Protein 8KC8 (pdb70)

Solvent-accessible surface area: 11033 Å² total; per-residue (Å²): 131,159,73,155,148,176,131,54,112,38,72,38,37,92,13,14,94,18,10,11,151,55,43,30,60,17,25,69,8,63,1,85,26,84,68,138,69,1,20,47,31,1,155,8,2,44,127,28,36,6,77,43,2,1,0,45,9,31,132,45,63,73,115,28,3,36,36,1,25,105,8,3,93,146,11,79,3,4,2,18,41,37,86,87,63,102,9,66,80,66,67,6,52,57,10,107,80,11,37,11,47,4,1,0,0,26,1,45,93,51,104,36,0,68,45,2,1,122,76,0,94,91,35,61,7,113,1,10,0,9,5,108,74,32,91,102,136,88,3,36,89,24,0,104,16,0,26,95,29,30,8,44,20,0,4,1,52,3,76,81,71,109,13,6,39,2,0,6,105,13,0,47,128,56,33,16,50,1,15,3,8,18,51,17,89,78,25,88,48,4,18,56,4,18,70,67,11,57,90,36,1,102,132,17,52,26,25,25,94,35,183,57,24,23,25,77,68,5,39,40,0,20,97,130,37,106,120

Nearest PDB structures (foldseek):
  8kc8-assembly1_A  TM=1.004E+00  e=5.117E-43  synthetic construct
  8kdq-assembly1_A  TM=6.742E-01  e=1.026E-07  synthetic construct
  8k7m-assembly1_A  TM=7.089E-01  e=7.947E-06  synthetic construct
  8wx8-assembly2_B  TM=7.499E-01  e=8.846E-05  synthetic construct
  3ez4-assembly1_F  TM=6.117E-01  e=4.634E-05  Burkholderia pseudomallei

Radius of gyration: 17.7 Å; Cα contacts (8 Å, |Δi|>4): 393; chains: 1; bounding box: 51×39×47 Å

Sequence (227 aa):
GVGLHFRGAEPWEEKIRAAAELGVTTVRLDATGPIEETVARIRAAAEAGITNLVLEPGPLALDELKAYRDAAPDTFLTVHIGDNPVLDDATIADIKAAGADAIGIPAKNIDDLIANLEKAKAAGLKVLVGLLPGPKELVEEKVRAAAAAGAAALLLDLSDLEVAKAAIRVADEAGLPVLAGGGFDDVDSFVAAAEEIRALNPRATLLLEARGLATADIVAAMERALE

Foldseek 3Di:
DDDDDDDDFDQVLLLLLLLLVLPAQEDEDECADDLVSVLVSLLSNLVSHRAEYEYEYADADLVSLLSSCVSHVRHQYEYEHHDDLDDDLVVLVSNVVSPHQAYEHEPPDLVSVLVVLCSNVVVVHAYEYEYDEDDLVRLLVSLVSCLVSHHQAYEYQYQPLVSVLSSLLSCQVSVHAYEYEYPAADLVVQLVSLVVSCVSHVRYHYDHPPRPDDSVSSSVSSVSNVD

B-factor: mean 76.88, std 19.03, range [38.01, 145.22]

Secondary structure (DSSP, 8-state):
------PPPPPHHHHHHHHHHHT--EEEEE--S-HHHHHHHHHHHHHHT--EEEEE-SS--HHHHHHHHHHSTTSEEEEE--S-----H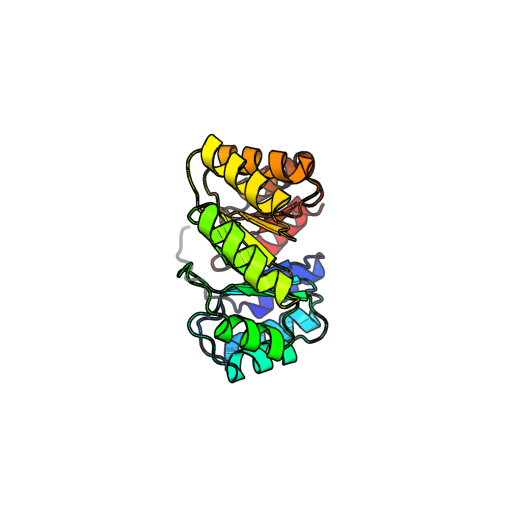HHHHHHHHTT-SEEEEEESSHHHHHHHHHHHHHTT-EEEEEE-S--HHHHHHHHHHHHHTT-SEEEEE--SHHHHHHHHHHHHHTT--EEEESS---HHHHHHHHHHHHHH-TTEEEPP--SSS-HHHHHHHHHHHH-

Structure (mmCIF, N/CA/C/O backbone):
data_8KC8
#
_entry.id   8KC8
#
_cell.length_a   150.212
_cell.length_b   150.212
_cell.length_c   150.212
_cell.angle_alpha   90.000
_cell.angle_beta   90.000
_cell.angle_gamma   90.000
#
_symmetry.space_group_name_H-M   'I 41 3 2'
#
loop_
_atom_site.group_PDB
_atom_site.id
_atom_site.type_symbol
_atom_site.label_atom_id
_atom_site.label_alt_id
_atom_site.label_comp_id
_atom_site.label_asym_id
_atom_site.label_entity_id
_atom_site.label_seq_id
_atom_site.pdbx_PDB_ins_code
_atom_site.Cartn_x
_atom_site.Cartn_y
_atom_site.Cartn_z
_atom_site.occupancy
_atom_site.B_iso_or_equiv
_atom_site.auth_seq_id
_atom_site.auth_comp_id
_atom_site.auth_asym_id
_atom_site.auth_atom_id
_atom_site.pdbx_PDB_model_num
ATOM 1 N N . GLY A 1 1 ? -20.55936 -18.90975 9.44402 1.000 68.89627 1 GLY A N 1
ATOM 2 C CA . GLY A 1 1 ? -19.62999 -17.97257 10.04699 1.000 55.92932 1 GLY A CA 1
ATOM 3 C C . GLY A 1 1 ? -18.83015 -17.19625 9.02175 1.000 57.62578 1 GLY A C 1
ATOM 4 O O . GLY A 1 1 ? -18.29384 -17.77258 8.07007 1.000 58.49465 1 GLY A O 1
ATOM 5 N N . VAL A 1 2 ? -18.75887 -15.88032 9.21541 1.000 56.19791 2 VAL A N 1
ATOM 6 C CA . VAL A 1 2 ? -18.00470 -14.98394 8.34763 1.000 58.67883 2 VAL A CA 1
ATOM 7 C C . VAL A 1 2 ? -17.23327 -13.99964 9.21759 1.000 59.29087 2 VAL A C 1
ATOM 8 O O . VAL A 1 2 ? -17.73798 -13.53728 10.24964 1.000 57.52828 2 VAL A O 1
ATOM 12 N N . GLY A 1 3 ? -16.00951 -13.67779 8.79717 1.000 58.44154 3 GLY A N 1
ATOM 13 C CA . GLY A 1 3 ? -15.13426 -12.81209 9.55908 1.000 50.77680 3 GLY A CA 1
ATOM 14 C C . GLY A 1 3 ? -14.24066 -12.00047 8.64447 1.000 58.53338 3 GLY A C 1
ATOM 15 O O . GLY A 1 3 ? -14.28694 -12.12689 7.41866 1.000 56.54672 3 GLY A O 1
ATOM 16 N N . LEU A 1 4 ? -13.41591 -11.15819 9.26022 1.000 57.46035 4 LEU A N 1
ATOM 17 C CA . LEU A 1 4 ? -12.51374 -10.26626 8.54779 1.000 49.05001 4 LEU A CA 1
ATOM 18 C C . LEU A 1 4 ? -11.07857 -10.73696 8.71008 1.000 50.44792 4 LEU A C 1
ATOM 19 O O . LEU A 1 4 ? -10.67092 -11.15912 9.79744 1.000 57.70468 4 LEU A O 1
ATOM 24 N N . HIS A 1 5 ? -10.31445 -10.65594 7.62833 1.000 53.09601 5 HIS A N 1
ATOM 25 C CA . HIS A 1 5 ? -8.88430 -10.93236 7.65245 1.000 58.66307 5 HIS A CA 1
ATOM 26 C C . HIS A 1 5 ? -8.14995 -9.69276 7.16061 1.000 54.83597 5 HIS A C 1
ATOM 27 O O . HIS A 1 5 ? -8.36429 -9.25297 6.02532 1.000 56.12412 5 HIS A O 1
ATOM 34 N N . PHE A 1 6 ? -7.30052 -9.12324 8.01384 1.000 56.99537 6 PHE A N 1
ATOM 35 C CA . PHE A 1 6 ? -6.46986 -7.98000 7.64185 1.000 55.53196 6 PHE A CA 1
ATOM 36 C C . PHE A 1 6 ? -5.04877 -8.49994 7.45124 1.000 52.12444 6 PHE A C 1
ATOM 37 O O . PHE A 1 6 ? -4.24030 -8.50488 8.37829 1.000 58.14179 6 PHE A O 1
ATOM 45 N N . ARG A 1 7 ? -4.74879 -8.95126 6.23597 1.000 58.12073 7 ARG A N 1
ATOM 46 C CA . ARG A 1 7 ? -3.47143 -9.60036 5.97524 1.000 61.38705 7 ARG A CA 1
ATOM 47 C C . ARG A 1 7 ? -2.35194 -8.57197 5.88854 1.000 73.50796 7 ARG A C 1
ATOM 48 O O . ARG A 1 7 ? -2.52385 -7.48499 5.32860 1.000 75.51247 7 ARG A O 1
ATOM 56 N N . GLY A 1 8 ? -1.19691 -8.92308 6.44751 1.000 86.06511 8 GLY A N 1
ATOM 57 C CA . GLY A 1 8 ? -0.06806 -8.01795 6.47586 1.000 90.36597 8 GLY A CA 1
ATOM 58 C C . GLY A 1 8 ? 0.75776 -8.06879 5.20344 1.000 95.78758 8 GLY A C 1
ATOM 59 O O . GLY A 1 8 ? 0.82568 -9.08854 4.52110 1.000 94.69816 8 GLY A O 1
ATOM 60 N N . ALA A 1 9 ? 1.38858 -6.93932 4.89135 1.000 90.37136 9 ALA A N 1
ATOM 61 C CA . ALA A 1 9 ? 2.26965 -6.86344 3.73338 1.000 91.70657 9 ALA A CA 1
ATOM 62 C C . ALA A 1 9 ? 3.52992 -7.67928 3.99413 1.000 83.38960 9 ALA A C 1
ATOM 63 O O . ALA A 1 9 ? 4.30884 -7.36287 4.90104 1.000 77.27691 9 ALA A O 1
ATOM 65 N N . GLU A 1 10 ? 3.72672 -8.72967 3.19872 1.000 77.59387 10 GLU A N 1
ATOM 66 C CA . GLU A 1 10 ? 4.83381 -9.65484 3.39528 1.000 77.24513 10 GLU A CA 1
ATOM 67 C C . GLU A 1 10 ? 6.11793 -9.10072 2.77332 1.000 74.87518 10 GLU A C 1
ATOM 68 O O . GLU A 1 10 ? 6.07142 -8.45436 1.72163 1.000 72.87079 10 GLU A O 1
ATOM 74 N N . PRO A 1 11 ? 7.27091 -9.32607 3.40753 1.000 75.16805 11 PRO A N 1
ATOM 75 C CA . PRO A 1 11 ? 8.53263 -8.83524 2.83743 1.000 73.70042 11 PRO A CA 1
ATOM 76 C C . PRO A 1 11 ? 8.81434 -9.47992 1.49003 1.000 70.84003 11 PRO A C 1
ATOM 77 O O . PRO A 1 11 ? 8.53424 -10.66257 1.27623 1.000 67.48829 11 PRO A O 1
ATOM 81 N N . TRP A 1 12 ? 9.39343 -8.68943 0.58187 1.000 68.72027 12 TRP A N 1
ATOM 82 C CA . TRP A 1 12 ? 9.71121 -9.20214 -0.74712 1.000 61.63428 12 TRP A CA 1
ATOM 83 C C . TRP A 1 12 ? 10.75564 -10.30946 -0.68573 1.000 64.30827 12 TRP A C 1
ATOM 84 O O . TRP A 1 12 ? 10.74942 -11.21286 -1.53078 1.000 60.83109 12 TRP A O 1
ATOM 95 N N . GLU A 1 13 ? 11.63182 -10.27036 0.32341 1.000 63.44759 13 GLU A N 1
ATOM 96 C CA . GLU A 1 13 ? 12.67453 -11.28277 0.46787 1.000 60.16336 13 GLU A CA 1
ATOM 97 C C . GLU A 1 13 ? 12.08148 -12.67304 0.65083 1.000 63.67156 13 GLU A C 1
ATOM 98 O O . GLU A 1 13 ? 12.58590 -13.65025 0.08505 1.000 67.84338 13 GLU A O 1
ATOM 104 N N . GLU A 1 14 ? 11.02211 -12.78634 1.45508 1.000 66.55698 14 GLU A N 1
ATOM 105 C CA . GLU A 1 14 ? 10.37560 -14.07997 1.63626 1.000 59.31196 14 GLU A CA 1
ATOM 106 C C . GLU A 1 14 ? 9.83440 -14.60402 0.31612 1.000 60.91198 14 GLU A C 1
ATOM 107 O O . GLU A 1 14 ? 9.99668 -15.78710 -0.00640 1.000 63.36892 14 GLU A O 1
ATOM 113 N N . LYS A 1 15 ? 9.19664 -13.73101 -0.46611 1.000 60.33163 15 LYS A N 1
ATOM 114 C CA . LYS A 1 15 ? 8.64879 -14.14823 -1.75113 1.000 65.25570 15 LYS A CA 1
ATOM 115 C C . LYS A 1 15 ? 9.75430 -14.53595 -2.72598 1.000 60.00909 15 LYS A C 1
ATOM 116 O O . LYS A 1 15 ? 9.62131 -15.52146 -3.46051 1.000 59.71233 15 LYS A O 1
ATOM 122 N N . ILE A 1 16 ? 10.85640 -13.78321 -2.73804 1.000 57.35480 16 ILE A N 1
ATOM 123 C CA . ILE A 1 16 ? 11.96689 -14.09969 -3.63377 1.000 62.46388 16 ILE A CA 1
ATOM 124 C C . ILE A 1 16 ? 12.55317 -15.46264 -3.29165 1.000 63.45972 16 ILE A C 1
ATOM 125 O O . ILE A 1 16 ? 12.79892 -16.29465 -4.17412 1.000 57.43965 16 ILE A O 1
ATOM 130 N N . ARG A 1 17 ? 12.78950 -15.71068 -2.00261 1.000 63.38650 17 ARG A N 1
ATOM 131 C CA . ARG A 1 17 ? 13.37243 -16.98580 -1.59975 1.000 64.01202 17 ARG A CA 1
ATOM 132 C C . ARG A 1 17 ? 12.42878 -18.14468 -1.88887 1.000 66.83941 17 ARG A C 1
ATOM 133 O O . ARG A 1 17 ? 12.87047 -19.21435 -2.32545 1.000 69.69695 17 ARG A O 1
ATOM 141 N N . ALA A 1 18 ? 11.12833 -17.95439 -1.65059 1.000 57.91907 18 ALA A N 1
ATOM 142 C CA . ALA A 1 18 ? 10.17428 -19.03246 -1.89148 1.000 64.94717 18 ALA A CA 1
ATOM 143 C C . ALA A 1 18 ? 10.13952 -19.42003 -3.36227 1.000 67.91139 18 ALA A C 1
ATOM 144 O O . ALA A 1 18 ? 10.11471 -20.60988 -3.69694 1.000 73.59021 18 ALA A O 1
ATOM 146 N N . ALA A 1 19 ? 10.14019 -18.42994 -4.25719 1.000 62.99365 19 ALA A N 1
ATOM 147 C CA . ALA A 1 19 ? 10.11494 -18.73184 -5.68472 1.000 63.15489 19 ALA A CA 1
ATOM 148 C C . ALA A 1 19 ? 11.42232 -19.37062 -6.14914 1.000 63.63940 19 ALA A C 1
ATOM 149 O O . ALA A 1 19 ? 11.40696 -20.33559 -6.92259 1.000 61.27249 19 ALA A O 1
ATOM 151 N N . ALA A 1 20 ? 12.56361 -18.86125 -5.67699 1.000 62.60629 20 ALA A N 1
ATOM 152 C CA . ALA A 1 20 ? 13.85124 -19.36264 -6.15648 1.000 67.65926 20 ALA A CA 1
ATOM 153 C C . ALA A 1 20 ? 14.06585 -20.82692 -5.79568 1.000 70.45024 20 ALA A C 1
ATOM 154 O O . ALA A 1 20 ? 14.68828 -21.57247 -6.56472 1.000 64.66824 20 ALA A O 1
ATOM 156 N N . GLU A 1 21 ? 13.56038 -21.25625 -4.63811 1.000 68.11493 21 GLU A N 1
ATOM 157 C CA . GLU A 1 21 ? 13.69263 -22.65561 -4.24607 1.000 75.65635 21 GLU A CA 1
ATOM 158 C C . GLU A 1 21 ? 12.99596 -23.57483 -5.24429 1.000 71.54362 21 GLU A C 1
ATOM 159 O O . GLU A 1 21 ? 13.48758 -24.67092 -5.53965 1.000 72.88044 21 GLU A O 1
ATOM 165 N N . LEU A 1 22 ? 11.84885 -23.14435 -5.77602 1.000 67.16907 22 LEU A N 1
ATOM 166 C CA . LEU A 1 22 ? 11.18362 -23.89913 -6.83139 1.000 66.14715 22 LEU A CA 1
ATOM 167 C C . LEU A 1 22 ? 11.97322 -23.90112 -8.13064 1.000 65.92049 22 LEU A C 1
ATOM 168 O O . LEU A 1 22 ? 11.69279 -24.72463 -9.00915 1.000 73.84853 22 LEU A O 1
ATOM 173 N N . GLY A 1 23 ? 12.93883 -22.99776 -8.27859 1.000 63.19787 23 GLY A N 1
ATOM 174 C CA . GLY A 1 23 ? 13.73271 -22.90526 -9.49222 1.000 62.99495 23 GLY A CA 1
ATOM 175 C C . GLY A 1 23 ? 13.61875 -21.58977 -10.24005 1.000 65.64546 23 GLY A C 1
ATOM 176 O O . GLY A 1 23 ? 14.22143 -21.46185 -11.31543 1.000 68.07940 23 GLY A O 1
ATOM 177 N N 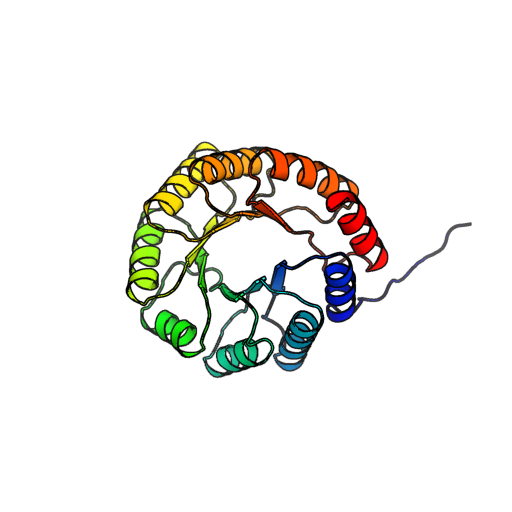. VAL A 1 24 ? 12.88118 -20.59751 -9.73767 1.000 58.24474 24 VAL A N 1
ATOM 178 C CA . VAL A 1 24 ? 12.77724 -19.32087 -10.43307 1.000 59.32654 24 VAL A CA 1
ATOM 179 C C . VAL A 1 24 ? 14.11993 -18.60190 -10.40838 1.000 62.27601 24 VAL A C 1
ATOM 180 O O . VAL A 1 24 ? 14.81668 -18.57713 -9.38272 1.000 63.97792 24 VAL A O 1
ATOM 184 N N . THR A 1 25 ? 14.50234 -18.02606 -11.55445 1.000 57.10917 25 THR A N 1
ATOM 185 C CA . THR A 1 25 ? 15.78242 -17.34644 -11.69510 1.000 58.18708 25 THR A CA 1
ATOM 186 C C . THR A 1 25 ? 15.67402 -15.88713 -12.12710 1.000 57.44649 25 THR A C 1
ATOM 187 O O . THR A 1 25 ? 16.67213 -15.15979 -12.03650 1.000 53.35645 25 THR A O 1
ATOM 191 N N . THR A 1 26 ? 14.50316 -15.42753 -12.56234 1.000 56.13730 26 THR A N 1
ATOM 192 C CA . THR A 1 26 ? 14.32151 -14.06120 -13.03829 1.000 50.95844 26 THR A CA 1
ATOM 193 C C . THR A 1 26 ? 13.40284 -13.28243 -12.10544 1.000 50.64991 26 THR A C 1
ATOM 194 O O . THR A 1 26 ? 12.28594 -13.72193 -11.80718 1.000 48.28151 26 THR A O 1
ATOM 198 N N . VAL A 1 27 ? 13.87139 -12.11674 -11.66556 1.000 54.25746 27 VAL A N 1
ATOM 199 C CA . VAL A 1 27 ? 13.08905 -11.19934 -10.84818 1.000 51.88605 27 VAL A CA 1
ATOM 200 C C . VAL A 1 27 ? 13.19887 -9.81001 -11.45388 1.000 52.93363 27 VAL A C 1
ATOM 201 O O . VAL A 1 27 ? 14.30571 -9.33705 -11.73702 1.000 47.14344 27 VAL A O 1
ATOM 205 N N . ARG A 1 28 ? 12.05336 -9.16839 -11.66640 1.000 54.25994 28 ARG A N 1
ATOM 206 C CA . ARG A 1 28 ? 11.99248 -7.77378 -12.08228 1.000 50.40037 28 ARG A CA 1
ATOM 207 C C . ARG A 1 28 ? 11.65289 -6.95013 -10.84432 1.000 55.86922 28 ARG A C 1
ATOM 208 O O . ARG A 1 28 ? 10.55942 -7.07711 -10.28251 1.000 57.94227 28 ARG A O 1
ATOM 216 N N . LEU A 1 29 ? 12.59322 -6.11922 -10.41467 1.000 53.67958 29 LEU A N 1
ATOM 217 C CA . LEU A 1 29 ? 12.53817 -5.46506 -9.11496 1.000 56.72377 29 LEU A CA 1
ATOM 218 C C . LEU A 1 29 ? 12.39713 -3.96005 -9.27690 1.000 64.19176 29 LEU A C 1
ATOM 219 O O . LEU A 1 29 ? 13.17388 -3.33241 -10.00686 1.000 62.51846 29 LEU A O 1
ATOM 224 N N . ASP A 1 30 ? 11.41613 -3.38727 -8.58398 1.000 63.26458 30 ASP A N 1
ATOM 225 C CA . ASP A 1 30 ? 11.30107 -1.94102 -8.47536 1.000 62.20768 30 ASP A CA 1
ATOM 226 C C . ASP A 1 30 ? 12.34925 -1.43873 -7.49150 1.000 63.95036 30 ASP A C 1
ATOM 227 O O . ASP A 1 30 ? 12.40523 -1.90331 -6.34825 1.000 66.09911 30 ASP A O 1
ATOM 232 N N . ALA A 1 31 ? 13.17745 -0.49327 -7.92778 1.000 68.02170 31 ALA A N 1
ATOM 233 C CA . ALA A 1 31 ? 14.27281 0.01281 -7.11075 1.000 69.14974 31 ALA A CA 1
ATOM 234 C C . ALA A 1 31 ? 14.11347 1.50013 -6.81928 1.000 73.72322 31 ALA A C 1
ATOM 235 O O . ALA A 1 31 ? 15.10164 2.23054 -6.71710 1.000 80.40115 31 ALA A O 1
ATOM 237 N N . THR A 1 32 ? 12.86947 1.96070 -6.68532 1.000 79.58841 32 THR A N 1
ATOM 238 C CA . THR A 1 32 ? 12.59941 3.36342 -6.39596 1.000 78.83942 32 THR A CA 1
ATOM 239 C C . THR A 1 32 ? 12.57518 3.67625 -4.90798 1.000 76.18872 32 THR A C 1
ATOM 240 O O . THR A 1 32 ? 12.79086 4.83423 -4.53349 1.000 86.02620 32 THR A O 1
ATOM 244 N N . GLY A 1 33 ? 12.32516 2.68248 -4.05673 1.000 80.23925 33 GLY A N 1
ATOM 245 C CA . GLY A 1 33 ? 12.26364 2.89383 -2.63073 1.000 73.72042 33 GLY A CA 1
ATOM 246 C C . GLY A 1 33 ? 13.61509 3.22009 -2.02781 1.000 83.37583 33 GLY A C 1
ATOM 247 O O . GLY A 1 33 ? 14.58810 3.50031 -2.73621 1.000 93.14303 33 GLY A O 1
ATOM 248 N N . PRO A 1 34 ? 13.69281 3.21428 -0.69608 1.000 86.85371 34 PRO A N 1
ATOM 249 C CA . PRO A 1 34 ? 14.96877 3.51008 -0.03089 1.000 85.80024 34 PRO A CA 1
ATOM 250 C C . PRO A 1 34 ? 16.02250 2.46973 -0.37584 1.000 84.24453 34 PRO A C 1
ATOM 251 O O . PRO A 1 34 ? 15.71731 1.30660 -0.64477 1.000 91.23857 34 PRO A O 1
ATOM 255 N N . ILE A 1 35 ? 17.28094 2.90713 -0.35252 1.000 83.02339 35 ILE A N 1
ATOM 256 C CA . ILE A 1 35 ? 18.37664 2.06473 -0.82000 1.000 85.30087 35 ILE A CA 1
ATOM 257 C C . ILE A 1 35 ? 18.55084 0.85038 0.08429 1.000 87.86264 35 ILE A C 1
ATOM 258 O O . ILE A 1 35 ? 18.79130 -0.26466 -0.39502 1.000 79.95598 35 ILE A O 1
ATOM 263 N N . GLU A 1 36 ? 18.41821 1.04110 1.40069 1.000 89.19639 36 GLU A N 1
ATOM 264 C CA . GLU A 1 36 ? 18.71455 -0.03347 2.34518 1.000 89.59997 36 GLU A CA 1
ATOM 265 C C . GLU A 1 36 ? 17.82545 -1.24848 2.10703 1.000 85.94458 36 GLU A C 1
ATOM 266 O O . GLU A 1 36 ? 18.30551 -2.38700 2.09180 1.000 82.53654 36 GLU A O 1
ATOM 272 N N . GLU A 1 37 ? 16.52103 -1.03237 1.92033 1.000 85.87536 37 GLU A N 1
ATOM 273 C CA . GLU A 1 37 ? 15.64491 -2.17435 1.68319 1.000 89.28324 37 GLU A CA 1
ATOM 274 C C . GLU A 1 37 ? 15.81726 -2.72921 0.27518 1.000 82.90208 37 GLU A C 1
ATOM 275 O O . GLU A 1 37 ? 15.65250 -3.93559 0.06752 1.000 80.39504 37 GLU A O 1
ATOM 281 N N . THR A 1 38 ? 16.14800 -1.87974 -0.70099 1.000 83.35501 38 THR A N 1
ATOM 282 C CA . THR A 1 38 ? 16.38721 -2.38474 -2.04895 1.000 80.87065 38 THR A CA 1
ATOM 283 C C . THR A 1 38 ? 17.63021 -3.26465 -2.08152 1.000 74.69443 38 THR A C 1
ATOM 284 O O . THR A 1 38 ? 17.60358 -4.37436 -2.62523 1.000 66.59760 38 THR A O 1
ATOM 288 N N . VAL A 1 39 ? 18.72297 -2.79624 -1.47512 1.000 77.84782 39 VAL A N 1
ATOM 289 C CA . VAL A 1 39 ? 19.95266 -3.58408 -1.44047 1.000 71.70849 39 VAL A CA 1
ATOM 290 C C . VAL A 1 39 ? 19.72386 -4.89161 -0.69297 1.000 73.35708 39 VAL A C 1
ATOM 291 O O . VAL A 1 39 ? 20.19477 -5.95719 -1.11432 1.000 65.26158 39 VAL A O 1
ATOM 295 N N . ALA A 1 40 ? 18.97338 -4.83482 0.41219 1.000 72.95229 40 ALA A N 1
ATOM 296 C CA . ALA A 1 40 ? 18.67462 -6.04181 1.17811 1.000 71.49791 40 ALA A CA 1
ATOM 297 C C . ALA A 1 40 ? 17.91774 -7.06100 0.33575 1.000 70.74246 40 ALA A C 1
ATOM 298 O O . ALA A 1 40 ? 18.17005 -8.26971 0.43142 1.000 63.76553 40 ALA A O 1
ATOM 300 N N . ARG A 1 41 ? 16.97115 -6.59408 -0.48171 1.000 68.51177 41 ARG A N 1
ATOM 301 C CA . ARG A 1 41 ? 16.24590 -7.50428 -1.35992 1.000 70.23803 41 ARG A CA 1
ATOM 302 C C . ARG A 1 41 ? 17.17235 -8.12611 -2.39732 1.000 66.16993 41 ARG A C 1
ATOM 303 O O . ARG A 1 41 ? 17.10331 -9.33542 -2.65193 1.000 62.24461 41 ARG A O 1
ATOM 311 N N . ILE A 1 42 ? 18.06056 -7.32235 -2.98780 1.000 64.57924 42 ILE A N 1
ATOM 312 C CA . ILE A 1 42 ? 18.96911 -7.84124 -4.00610 1.000 62.80763 42 ILE A CA 1
ATOM 313 C C . ILE A 1 42 ? 19.87556 -8.92171 -3.41812 1.000 68.31210 42 ILE A C 1
ATOM 314 O O . ILE A 1 42 ? 20.10326 -9.96528 -4.04253 1.000 71.81141 42 ILE A O 1
ATOM 319 N N . ARG A 1 43 ? 20.39132 -8.69851 -2.20458 1.000 62.53376 43 ARG A N 1
ATOM 320 C CA . ARG A 1 43 ? 21.25841 -9.68383 -1.55655 1.000 68.32057 43 ARG A CA 1
ATOM 321 C C . ARG A 1 43 ? 20.53458 -11.00889 -1.34753 1.000 72.84543 43 ARG A C 1
ATOM 322 O O . ARG A 1 43 ? 21.10675 -12.08621 -1.55895 1.000 72.68957 43 ARG A O 1
ATOM 330 N N . ALA A 1 44 ? 19.27737 -10.94567 -0.90034 1.000 64.81478 44 ALA A N 1
ATOM 331 C CA . ALA A 1 44 ? 18.49011 -12.16099 -0.73105 1.000 65.39147 44 ALA A CA 1
ATOM 332 C C . ALA A 1 44 ? 18.29084 -12.87232 -2.06157 1.000 71.48425 44 ALA A C 1
ATOM 333 O O . ALA A 1 44 ? 18.33487 -14.10626 -2.12845 1.000 72.31920 44 ALA A O 1
ATOM 335 N N . ALA A 1 45 ? 18.06120 -12.11005 -3.13211 1.000 62.89394 45 ALA A N 1
ATOM 336 C CA . ALA A 1 45 ? 17.94142 -12.71586 -4.45197 1.000 64.58940 45 ALA A CA 1
ATOM 337 C C . ALA A 1 45 ? 19.23826 -13.40861 -4.85265 1.000 70.40218 45 ALA A C 1
ATOM 338 O O . ALA A 1 45 ? 19.21477 -14.50823 -5.41803 1.000 69.85576 45 ALA A O 1
ATOM 340 N N . ALA A 1 46 ? 20.38181 -12.78178 -4.55786 1.000 70.61749 46 ALA A N 1
ATOM 341 C CA . ALA A 1 46 ? 21.66983 -13.40140 -4.84994 1.000 63.78996 46 ALA A CA 1
ATOM 342 C C . ALA A 1 46 ? 21.85049 -14.69531 -4.06951 1.000 70.63756 46 ALA A C 1
ATOM 343 O O . ALA A 1 46 ? 22.31815 -15.69957 -4.61730 1.000 80.47977 46 ALA A O 1
ATOM 345 N N . GLU A 1 47 ? 21.48370 -14.69442 -2.78829 1.000 71.90500 47 GLU A N 1
ATOM 346 C CA . GLU A 1 47 ? 21.62917 -15.90692 -1.99342 1.000 79.08080 47 GLU A CA 1
ATOM 347 C C . GLU A 1 47 ? 20.67519 -17.00229 -2.46558 1.000 75.59808 47 GLU A C 1
ATOM 348 O O . GLU A 1 47 ? 21.03663 -18.18563 -2.45798 1.000 82.40743 47 GLU A O 1
ATOM 354 N N . ALA A 1 48 ? 19.48121 -16.62884 -2.92869 1.000 70.37709 48 ALA A N 1
ATOM 355 C CA . ALA A 1 48 ? 18.46733 -17.60698 -3.30200 1.000 69.43052 48 ALA A CA 1
ATOM 356 C C . ALA A 1 48 ? 18.71699 -18.25579 -4.65818 1.000 73.37197 48 ALA A C 1
ATOM 357 O O . ALA A 1 48 ? 18.09180 -19.27892 -4.95961 1.000 72.89685 48 ALA A O 1
ATOM 359 N N . GLY A 1 49 ? 19.60662 -17.70799 -5.47346 1.000 63.47526 49 GLY A N 1
ATOM 360 C CA . GLY A 1 49 ? 19.85326 -18.23659 -6.79247 1.000 66.06478 49 GLY A CA 1
ATOM 361 C C . GLY A 1 49 ? 19.16772 -17.50044 -7.91956 1.000 70.55395 49 GLY A C 1
ATOM 362 O O . GLY A 1 49 ? 18.82451 -18.13044 -8.92990 1.000 68.38178 49 GLY A O 1
ATOM 363 N N . ILE A 1 50 ? 18.95434 -16.19619 -7.78114 1.000 66.93881 50 ILE A N 1
ATOM 364 C CA . ILE A 1 50 ? 18.38379 -15.37828 -8.84162 1.000 63.42895 50 ILE A CA 1
ATOM 365 C C . ILE A 1 50 ? 19.52841 -14.96088 -9.75640 1.000 53.62923 50 ILE A C 1
ATOM 366 O O . ILE A 1 50 ? 20.39193 -14.17352 -9.35856 1.000 52.54291 50 ILE A O 1
ATOM 371 N N . THR A 1 51 ? 19.53288 -15.48719 -10.98577 1.000 57.62661 51 THR A N 1
ATOM 372 C CA . THR A 1 51 ? 20.60981 -15.22513 -11.93500 1.000 57.08439 51 THR A CA 1
ATOM 373 C C . THR A 1 51 ? 20.31396 -14.09834 -12.92142 1.000 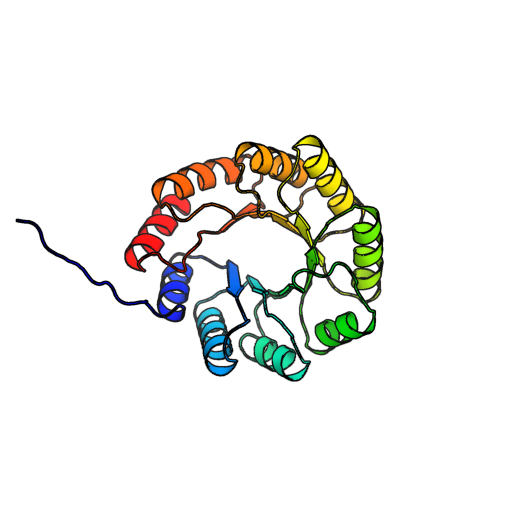53.18228 51 THR A C 1
ATOM 374 O O . THR A 1 51 ? 21.25457 -13.58790 -13.54138 1.000 51.29503 51 THR A O 1
ATOM 378 N N . ASN A 1 52 ? 19.05138 -13.69292 -13.08394 1.000 56.86707 52 ASN A N 1
ATOM 379 C CA . ASN A 1 52 ? 18.67672 -12.60067 -13.98317 1.000 56.24743 52 ASN A CA 1
ATOM 380 C C . ASN A 1 52 ? 17.83565 -11.58997 -13.21535 1.000 56.63276 52 ASN A C 1
ATOM 381 O O . ASN A 1 52 ? 16.70607 -11.89242 -12.81680 1.000 54.33518 52 ASN A O 1
ATOM 386 N N . LEU A 1 53 ? 18.37117 -10.38514 -13.03578 1.000 56.56247 53 LEU A N 1
ATOM 387 C CA . LEU A 1 53 ? 17.76820 -9.37522 -12.17175 1.000 53.50300 53 LEU A CA 1
ATOM 388 C C . LEU A 1 53 ? 17.59458 -8.08535 -12.96142 1.000 52.24053 53 LEU A C 1
ATOM 389 O O . LEU A 1 53 ? 18.57324 -7.53860 -13.48004 1.000 55.12261 53 LEU A O 1
ATOM 394 N N . VAL A 1 54 ? 16.35820 -7.59230 -13.04226 1.000 55.76646 54 VAL A N 1
ATOM 395 C CA . VAL A 1 54 ? 16.02983 -6.38682 -13.80208 1.000 54.68837 54 VAL A CA 1
ATOM 396 C C . VAL A 1 54 ? 15.59531 -5.31892 -12.80829 1.000 54.37169 54 VAL A C 1
ATOM 397 O O . VAL A 1 54 ? 14.48662 -5.38391 -12.26281 1.000 59.95932 54 VAL A O 1
ATOM 401 N N . LEU A 1 55 ? 16.45911 -4.33598 -12.57707 1.000 52.48268 55 LEU A N 1
ATOM 402 C CA . LEU A 1 55 ? 16.12408 -3.22143 -11.70874 1.000 55.25171 55 LEU A CA 1
ATOM 403 C C . LEU A 1 55 ? 15.35548 -2.15171 -12.46862 1.000 60.38378 55 LEU A C 1
ATOM 404 O O . LEU A 1 55 ? 15.67012 -1.83627 -13.61876 1.000 64.05976 55 LEU A O 1
ATOM 409 N N . GLU A 1 56 ? 14.36055 -1.56867 -11.80695 1.000 65.91222 56 GLU A N 1
ATOM 410 C CA . GLU A 1 56 ? 13.60356 -0.43985 -12.34438 1.000 58.82305 56 GLU A CA 1
ATOM 411 C C . GLU A 1 56 ? 13.63888 0.68447 -11.31844 1.000 63.97712 56 GLU A C 1
ATOM 412 O O . GLU A 1 56 ? 12.65003 0.93892 -10.61968 1.000 68.20362 56 GLU A O 1
ATOM 418 N N . PRO A 1 57 ? 14.77077 1.37099 -11.19078 1.000 70.85185 57 PRO A N 1
ATOM 419 C CA . PRO A 1 57 ? 14.86097 2.47968 -10.24039 1.000 82.96920 57 PRO A CA 1
ATOM 420 C C . PRO A 1 57 ? 14.31719 3.76925 -10.84069 1.000 85.74446 57 PRO A C 1
ATOM 421 O O . PRO A 1 57 ? 14.01467 3.86290 -12.03127 1.000 88.90366 57 PRO A O 1
ATOM 425 N N . GLY A 1 58 ? 14.19808 4.77500 -9.98100 1.000 86.89650 58 GLY A N 1
ATOM 426 C CA . GLY A 1 58 ? 13.83993 6.10013 -10.41999 1.000 112.80401 58 GLY A CA 1
ATOM 427 C C . GLY A 1 58 ? 15.08418 6.85548 -10.82845 1.000 114.69850 58 GLY A C 1
ATOM 428 O O . GLY A 1 58 ? 15.86526 6.39915 -11.66976 1.000 106.22429 58 GLY A O 1
ATOM 429 N N . PRO A 1 59 ? 15.29297 8.03216 -10.24454 1.000 136.24471 59 PRO A N 1
ATOM 430 C CA . PRO A 1 59 ? 16.60224 8.67798 -10.36968 1.000 139.60070 59 PRO A CA 1
ATOM 431 C C . PRO A 1 59 ? 17.67872 7.75217 -9.82606 1.000 141.55831 59 PRO A C 1
ATOM 432 O O . PRO A 1 59 ? 17.50317 7.10681 -8.79011 1.000 142.57160 59 PRO A O 1
ATOM 436 N N . LEU A 1 60 ? 18.79745 7.67823 -10.54112 1.000 133.90182 60 LEU A N 1
ATOM 437 C CA . LEU A 1 60 ? 19.81735 6.67174 -10.25290 1.000 130.32318 60 LEU A CA 1
ATOM 438 C C . LEU A 1 60 ? 21.19800 7.30525 -10.38130 1.000 124.33382 60 LEU A C 1
ATOM 439 O O . LEU A 1 60 ? 21.71927 7.44740 -11.49112 1.000 121.26776 60 LEU A O 1
ATOM 444 N N . ALA A 1 61 ? 21.78601 7.67496 -9.24739 1.000 114.30674 61 ALA A N 1
ATOM 445 C CA . ALA A 1 61 ? 23.16172 8.14147 -9.23308 1.000 108.66753 61 ALA A CA 1
ATOM 446 C C . ALA A 1 61 ? 24.12212 6.95719 -9.32463 1.000 108.08128 61 ALA A C 1
ATOM 447 O O . ALA A 1 61 ? 23.74835 5.80103 -9.10671 1.000 105.19193 61 ALA A O 1
ATOM 449 N N . LEU A 1 62 ? 25.37920 7.26069 -9.66366 1.000 101.89620 62 LEU A N 1
ATOM 450 C CA . LEU A 1 62 ? 26.38624 6.20897 -9.78548 1.000 107.81494 62 LEU A CA 1
ATOM 451 C C . LEU A 1 62 ? 26.62398 5.50882 -8.45285 1.000 107.15846 62 LEU A C 1
ATOM 452 O O . LEU A 1 62 ? 27.00385 4.33204 -8.42702 1.000 102.83369 62 LEU A O 1
ATOM 457 N N . ASP A 1 63 ? 26.40629 6.21137 -7.34048 1.000 115.57361 63 ASP A N 1
ATOM 458 C CA . ASP A 1 63 ? 26.50622 5.57622 -6.03147 1.000 114.81912 63 ASP A CA 1
ATOM 459 C C . ASP A 1 63 ? 25.49370 4.44581 -5.90027 1.000 107.12529 63 ASP A C 1
ATOM 460 O O . ASP A 1 63 ? 25.83418 3.33541 -5.47528 1.000 103.34892 63 ASP A O 1
ATOM 465 N N . GLU A 1 64 ? 24.23931 4.71415 -6.27738 1.000 97.56940 64 GLU A N 1
ATOM 466 C CA . GLU A 1 64 ? 23.20461 3.68533 -6.24491 1.000 96.12727 64 GLU A CA 1
ATOM 467 C C . GLU A 1 64 ? 23.57358 2.51218 -7.14111 1.000 90.77834 64 GLU A C 1
ATOM 468 O O . GLU A 1 64 ? 23.41067 1.34780 -6.75612 1.000 83.55025 64 GLU A O 1
ATOM 474 N N . LEU A 1 65 ? 24.08804 2.80665 -8.33655 1.000 89.00289 65 LEU A N 1
ATOM 475 C CA . LEU A 1 65 ? 24.38099 1.76524 -9.31297 1.000 86.59669 65 LEU A CA 1
ATOM 476 C C . LEU A 1 65 ? 25.40628 0.77570 -8.77667 1.000 88.93585 65 LEU A C 1
ATOM 477 O O . LEU A 1 65 ? 25.20389 -0.44276 -8.84402 1.000 83.46415 65 LEU A O 1
ATOM 482 N N . LYS A 1 66 ? 26.51608 1.28242 -8.23264 1.000 90.66944 66 LYS A N 1
ATOM 483 C CA . LYS A 1 66 ? 27.53937 0.38701 -7.70617 1.000 87.19627 66 LYS A CA 1
ATOM 484 C C . LYS A 1 66 ? 27.01134 -0.41021 -6.51882 1.000 83.11738 66 LYS A C 1
ATOM 485 O O . LYS A 1 66 ? 27.33582 -1.59377 -6.36669 1.000 80.11124 66 LYS A O 1
ATOM 487 N N . ALA A 1 67 ? 26.19014 0.21769 -5.67187 1.000 82.96700 67 ALA A N 1
ATOM 488 C CA . ALA A 1 67 ? 25.62190 -0.49202 -4.52997 1.000 78.58517 67 ALA A CA 1
ATOM 489 C C . ALA A 1 67 ? 24.77202 -1.67168 -4.98280 1.000 81.64787 67 ALA A C 1
ATOM 490 O O . ALA A 1 67 ? 24.85138 -2.76308 -4.40711 1.000 76.29676 67 ALA A O 1
ATOM 492 N N . TYR A 1 68 ? 23.94772 -1.46856 -6.01234 1.000 82.47551 68 TYR A N 1
ATOM 493 C CA . TYR A 1 68 ? 23.12967 -2.55692 -6.53542 1.000 74.14664 68 TYR A CA 1
ATOM 494 C C . TYR A 1 68 ? 23.98891 -3.64897 -7.15931 1.000 76.35990 68 TYR A C 1
ATOM 495 O O . TYR A 1 68 ? 23.75845 -4.84148 -6.92210 1.000 72.68822 68 TYR A O 1
ATOM 504 N N . ARG A 1 69 ? 24.98998 -3.26000 -7.95099 1.000 73.83957 69 ARG A N 1
ATOM 505 C CA . ARG A 1 69 ? 25.86783 -4.24520 -8.56881 1.000 71.91437 69 ARG A CA 1
ATOM 506 C C . ARG A 1 69 ? 26.58781 -5.07731 -7.51659 1.000 78.49628 69 ARG A C 1
ATOM 507 O O . ARG A 1 69 ? 26.69619 -6.30301 -7.64827 1.000 76.06285 69 ARG A O 1
ATOM 515 N N . ASP A 1 70 ? 27.08115 -4.42779 -6.45946 1.000 79.09641 70 ASP A N 1
ATOM 516 C CA . ASP A 1 70 ? 27.78483 -5.14193 -5.40212 1.000 73.59950 70 ASP A CA 1
ATOM 517 C C . ASP A 1 70 ? 26.85525 -6.00355 -4.55899 1.000 78.48145 70 ASP A C 1
ATOM 518 O O . ASP A 1 70 ? 27.32902 -6.93121 -3.89433 1.000 82.75093 70 ASP A O 1
ATOM 523 N N . ALA A 1 71 ? 25.55051 -5.71836 -4.55870 1.000 75.85015 71 ALA A N 1
ATOM 524 C CA . ALA A 1 71 ? 24.62101 -6.53491 -3.78700 1.000 69.63864 71 ALA A CA 1
ATOM 525 C C . ALA A 1 71 ? 24.40591 -7.91163 -4.40172 1.000 70.05264 71 ALA A C 1
ATOM 526 O O . ALA A 1 71 ? 23.95010 -8.82262 -3.70211 1.000 82.67152 71 ALA A O 1
ATOM 528 N N . ALA A 1 72 ? 24.71743 -8.08355 -5.68384 1.000 67.04030 72 ALA A N 1
ATOM 529 C CA . ALA A 1 72 ? 24.61545 -9.38473 -6.34684 1.000 70.61550 72 ALA A CA 1
ATOM 530 C C . ALA A 1 72 ? 25.58345 -9.40632 -7.51491 1.000 67.54685 72 ALA A C 1
ATOM 531 O O . ALA A 1 72 ? 25.19149 -9.24962 -8.67876 1.000 62.59461 72 ALA A O 1
ATOM 533 N N . PRO A 1 73 ? 26.87521 -9.60335 -7.24346 1.000 71.21100 73 PRO A N 1
ATOM 534 C CA . PRO A 1 73 ? 27.87748 -9.48314 -8.31362 1.000 69.55876 73 PRO A CA 1
ATOM 535 C C . PRO A 1 73 ? 27.85045 -10.62326 -9.31166 1.000 58.40141 73 PRO A C 1
ATOM 536 O O . PRO A 1 73 ? 28.39053 -10.46641 -10.41101 1.000 61.11121 73 PRO A O 1
ATOM 540 N N . ASP A 1 74 ? 27.24283 -11.75737 -8.97994 1.000 65.33608 74 ASP A N 1
ATOM 541 C CA . ASP A 1 74 ? 27.23936 -12.91261 -9.86559 1.000 62.25097 74 ASP A CA 1
ATOM 542 C C . ASP A 1 74 ? 25.95724 -13.03075 -10.68161 1.000 58.24408 74 ASP A C 1
ATOM 543 O O . ASP A 1 74 ? 25.76756 -14.03644 -11.37184 1.000 63.07220 74 ASP A O 1
ATOM 548 N N . THR A 1 75 ? 25.08234 -12.03206 -10.63050 1.000 62.70411 75 THR A N 1
ATOM 549 C CA . THR A 1 75 ? 23.82401 -12.06284 -11.36110 1.000 55.43107 75 THR A CA 1
ATOM 550 C C . THR A 1 75 ? 23.90787 -11.21285 -12.62304 1.000 58.10622 75 THR A C 1
ATOM 551 O O . THR A 1 75 ? 24.75541 -10.32368 -12.75468 1.000 65.76089 75 THR A O 1
ATOM 555 N N . PHE A 1 76 ? 23.01572 -11.51082 -13.56507 1.000 50.81288 76 PHE A N 1
ATOM 556 C CA . PHE A 1 76 ? 22.92783 -10.74564 -14.80632 1.000 55.54863 76 PHE A CA 1
ATOM 557 C C . PHE A 1 76 ? 22.07608 -9.51246 -14.54036 1.000 60.32838 76 PHE A C 1
ATOM 558 O O . PHE A 1 76 ? 20.84653 -9.53809 -14.64763 1.000 61.46039 76 PHE A O 1
ATOM 566 N N . LEU A 1 77 ? 22.74345 -8.41775 -14.18743 1.000 60.57396 77 LEU A N 1
ATOM 567 C CA . LEU A 1 77 ? 22.07245 -7.19515 -13.77114 1.000 54.18160 77 LEU A CA 1
ATOM 568 C C . LEU A 1 77 ? 21.70046 -6.36654 -14.98990 1.000 54.15272 77 LEU A C 1
ATOM 569 O O . LEU A 1 77 ? 22.55783 -6.05030 -15.82140 1.000 57.33195 77 LEU A O 1
ATOM 574 N N . THR A 1 78 ? 20.41904 -6.03003 -15.09224 1.000 55.82545 78 THR A N 1
ATOM 575 C CA . THR A 1 78 ? 19.89564 -5.16516 -16.13901 1.000 56.75935 78 THR A CA 1
ATOM 576 C C . THR A 1 78 ? 19.28406 -3.93267 -15.49600 1.000 61.81990 78 THR A C 1
ATOM 577 O O . THR A 1 78 ? 18.40533 -4.05322 -14.63466 1.000 63.89899 78 THR A O 1
ATOM 581 N N . VAL A 1 79 ? 19.73477 -2.75593 -15.92062 1.000 59.19494 79 VAL A N 1
ATOM 582 C CA . VAL A 1 79 ? 19.26357 -1.49320 -15.36715 1.000 65.00006 79 VAL A CA 1
ATOM 583 C C . VAL A 1 79 ? 18.30562 -0.85486 -16.36208 1.000 64.90148 79 VAL A C 1
ATOM 584 O O . VAL A 1 79 ? 18.69900 -0.50205 -17.48034 1.000 69.42284 79 VAL A O 1
ATOM 588 N N . HIS A 1 80 ? 17.05531 -0.69153 -15.94240 1.000 69.44507 80 HIS A N 1
ATOM 589 C CA . HIS A 1 80 ? 16.00631 -0.09882 -16.76018 1.000 70.68437 80 HIS A CA 1
ATOM 590 C C . HIS A 1 80 ? 15.95525 1.40226 -16.50573 1.000 73.03478 80 HIS A C 1
ATOM 591 O O . HIS A 1 80 ? 15.88556 1.83701 -15.35231 1.000 82.63307 80 HIS A O 1
ATOM 598 N N . ILE A 1 81 ? 15.98602 2.19441 -17.57956 1.000 78.55464 81 ILE A N 1
ATOM 599 C CA . ILE A 1 81 ? 16.10563 3.63991 -17.40630 1.000 83.28272 81 ILE A CA 1
ATOM 600 C C . ILE A 1 81 ? 14.78272 4.31100 -17.06114 1.000 88.88409 81 ILE A C 1
ATOM 601 O O . ILE A 1 81 ? 14.78982 5.40586 -16.48568 1.000 91.69219 81 ILE A O 1
ATOM 606 N N . GLY A 1 82 ? 13.64900 3.70319 -17.39572 1.000 87.17870 82 GLY A N 1
ATOM 607 C CA . GLY A 1 82 ? 12.38135 4.27138 -16.98455 1.000 99.26475 82 GLY A CA 1
ATOM 608 C C . GLY A 1 82 ? 11.49733 4.75630 -18.11301 1.000 102.43985 82 GLY A C 1
ATOM 609 O O . GLY A 1 82 ? 10.97316 3.95246 -18.88719 1.000 107.81070 82 GLY A O 1
ATOM 610 N N . ASP A 1 83 ? 11.31119 6.06859 -18.21597 1.000 108.27203 83 ASP A N 1
ATOM 611 C CA . ASP A 1 83 ? 10.32484 6.62676 -19.12885 1.000 115.78423 83 ASP A CA 1
ATOM 612 C C . ASP A 1 83 ? 10.93679 7.43745 -20.26013 1.000 126.11018 83 ASP A C 1
ATOM 613 O O . ASP A 1 83 ? 10.64316 7.17225 -21.43030 1.000 122.02956 83 ASP A O 1
ATOM 615 N N . ASN A 1 84 ? 11.78707 8.41114 -19.94634 1.000 136.08985 84 ASN A N 1
ATOM 616 C CA . ASN A 1 84 ? 12.23757 9.37320 -20.94698 1.000 139.25672 84 ASN A CA 1
ATOM 617 C C . ASN A 1 84 ? 13.02572 8.67705 -22.05265 1.000 139.60785 84 ASN A C 1
ATOM 618 O O . ASN A 1 84 ? 14.06466 8.05913 -21.77069 1.000 141.35025 84 ASN A O 1
ATOM 623 N N . PRO A 1 85 ? 12.57999 8.75412 -23.31130 1.000 132.59221 85 PRO A N 1
ATOM 624 C CA . PRO A 1 85 ? 13.30185 8.07367 -24.39664 1.000 125.06955 85 PRO A CA 1
ATOM 625 C C . PRO A 1 85 ? 14.62334 8.72803 -24.75840 1.000 127.53618 85 PRO A C 1
ATOM 626 O O . PRO A 1 85 ? 15.40101 8.11981 -25.50542 1.000 122.62966 85 PRO A O 1
ATOM 630 N N . VAL A 1 86 ? 14.89858 9.94228 -24.27155 1.000 128.07325 86 VAL A N 1
ATOM 631 C CA . VAL A 1 86 ? 16.20263 10.55095 -24.49997 1.000 121.96527 86 VAL A CA 1
ATOM 632 C C . VAL A 1 86 ? 17.27392 9.70370 -23.82961 1.000 125.98301 86 VAL A C 1
ATOM 633 O O . VAL A 1 86 ? 17.09385 9.20717 -22.70975 1.000 135.78642 86 VAL A O 1
ATOM 637 N N . LEU A 1 87 ? 18.39372 9.51032 -24.52530 1.000 116.03638 87 LEU A N 1
ATOM 638 C CA . LEU A 1 87 ? 19.48125 8.66500 -24.03118 1.000 121.70701 87 LEU A CA 1
ATOM 639 C C . LEU A 1 87 ? 20.80431 9.40121 -24.22744 1.000 126.91601 87 LEU A C 1
ATOM 640 O O . LEU A 1 87 ? 21.46312 9.24751 -25.25968 1.000 130.69362 87 LEU A O 1
ATOM 645 N N . ASP A 1 88 ? 21.19408 10.19367 -23.23139 1.000 127.83629 88 ASP A N 1
ATOM 646 C CA . ASP A 1 88 ? 22.46286 10.90378 -23.29840 1.000 132.97527 88 ASP A CA 1
ATOM 647 C C . ASP A 1 88 ? 23.62696 9.93324 -23.14183 1.000 123.381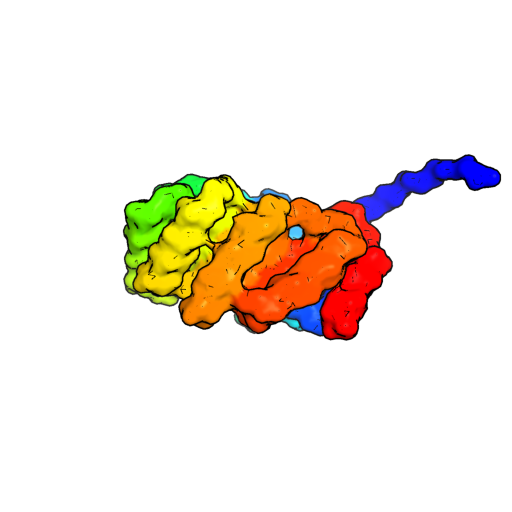90 88 ASP A C 1
ATOM 648 O O . ASP A 1 88 ? 23.52276 8.90421 -22.46893 1.000 124.95358 88 ASP A O 1
ATOM 653 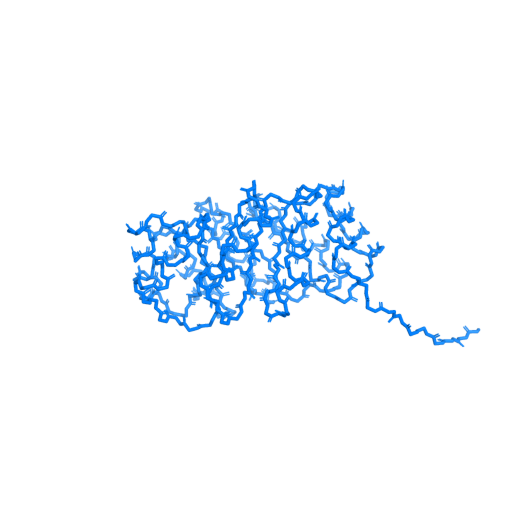N N . ASP A 1 89 ? 24.75454 10.27699 -23.76558 1.000 115.68705 89 ASP A N 1
ATOM 654 C CA . ASP A 1 89 ? 25.92986 9.42303 -23.66786 1.000 118.13505 89 ASP A CA 1
ATOM 655 C C . ASP A 1 89 ? 26.50223 9.37798 -22.25741 1.000 111.29114 89 ASP A C 1
ATOM 656 O O . ASP A 1 89 ? 27.34478 8.51842 -21.97736 1.000 107.45865 89 ASP A O 1
ATOM 658 N N . ALA A 1 90 ? 26.05984 10.26756 -21.36613 1.000 106.79346 90 ALA A N 1
ATOM 659 C CA . ALA A 1 90 ? 26.60209 10.30855 -20.01266 1.000 108.51983 90 ALA A CA 1
ATOM 660 C C . ALA A 1 90 ? 26.00227 9.21724 -19.13400 1.000 104.26733 90 ALA A C 1
ATOM 661 O O . ALA A 1 90 ? 26.73052 8.48610 -18.45329 1.000 101.86631 90 ALA A O 1
ATOM 663 N N . THR A 1 91 ? 24.67423 9.09706 -19.13196 1.000 104.33088 91 THR A N 1
ATOM 664 C CA . THR A 1 91 ? 24.02747 8.06913 -18.32360 1.000 102.69714 91 THR A CA 1
ATOM 665 C C . THR A 1 91 ? 24.34896 6.66534 -18.82594 1.000 100.95550 91 THR A C 1
ATOM 666 O O . THR A 1 91 ? 24.27941 5.70143 -18.05296 1.000 93.98521 91 THR A O 1
ATOM 670 N N . ILE A 1 92 ? 24.69244 6.52529 -20.10915 1.000 97.79621 92 ILE A N 1
ATOM 671 C CA . ILE A 1 92 ? 25.17067 5.23778 -20.60408 1.000 93.00539 92 ILE A CA 1
ATOM 672 C C . ILE A 1 92 ? 26.47804 4.86712 -19.91814 1.000 90.12732 92 ILE A C 1
ATOM 673 O O . ILE A 1 92 ? 26.66934 3.72280 -19.48796 1.000 92.50375 92 ILE A O 1
ATOM 678 N N . ALA A 1 93 ? 27.39074 5.83357 -19.78798 1.000 88.86087 93 ALA A N 1
ATOM 679 C CA . ALA A 1 93 ? 28.67512 5.55703 -19.15364 1.000 93.84373 93 ALA A CA 1
ATOM 680 C C . ALA A 1 93 ? 28.49705 5.13463 -17.70130 1.000 92.38935 93 ALA A C 1
ATOM 681 O O . ALA A 1 93 ? 29.17186 4.21296 -17.22926 1.000 89.86765 93 ALA A O 1
ATOM 683 N N . ASP A 1 94 ? 27.59196 5.79777 -16.97711 1.000 98.47161 94 ASP A N 1
ATOM 684 C CA . ASP A 1 94 ? 27.39662 5.48516 -15.56395 1.000 103.92980 94 ASP A CA 1
ATOM 685 C C . ASP A 1 94 ? 26.89937 4.05768 -15.37324 1.000 91.87963 94 ASP A C 1
ATOM 686 O O . ASP A 1 94 ? 27.39527 3.33061 -14.50421 1.000 91.73145 94 ASP A O 1
ATOM 691 N N . ILE A 1 95 ? 25.91994 3.63864 -16.17758 1.000 90.27666 95 ILE A N 1
ATOM 692 C CA . ILE A 1 95 ? 25.47305 2.24877 -16.14572 1.000 86.08429 95 ILE A CA 1
ATOM 693 C C . ILE A 1 95 ? 26.61605 1.32040 -16.53480 1.000 84.93822 95 ILE A C 1
ATOM 694 O O . ILE A 1 95 ? 26.80832 0.25626 -15.93082 1.000 79.71791 95 ILE A O 1
ATOM 699 N N . LYS A 1 96 ? 27.39177 1.70920 -17.55216 1.000 85.03766 96 LYS A N 1
ATOM 700 C CA . LYS A 1 96 ? 28.55985 0.92689 -17.94146 1.000 82.67926 96 LYS A CA 1
ATOM 701 C C . LYS A 1 96 ? 29.61361 0.91745 -16.84048 1.000 88.76292 96 LYS A C 1
ATOM 702 O O . LYS A 1 96 ? 30.16831 -0.13891 -16.51512 1.000 83.73629 96 LYS A O 1
ATOM 708 N N . ALA A 1 97 ? 29.89269 2.08209 -16.24582 1.000 91.28844 97 ALA A N 1
ATOM 709 C CA . ALA A 1 97 ? 30.94081 2.17697 -15.23630 1.000 82.00203 97 ALA A CA 1
ATOM 710 C C . ALA A 1 97 ? 30.63756 1.33849 -14.00344 1.000 85.56872 97 ALA A C 1
ATOM 711 O O . ALA A 1 97 ? 31.56922 0.92148 -13.30668 1.000 86.08934 97 ALA A O 1
ATOM 713 N N . ALA A 1 98 ? 29.36298 1.08015 -13.71946 1.000 78.53814 98 ALA A N 1
ATOM 714 C CA . ALA A 1 98 ? 28.97493 0.33601 -12.52905 1.000 82.02154 98 ALA A CA 1
ATOM 715 C C . ALA A 1 98 ? 28.99170 -1.17483 -12.72254 1.000 80.87255 98 ALA A C 1
ATOM 716 O O . ALA A 1 98 ? 28.75506 -1.90928 -11.75622 1.000 79.77732 98 ALA A O 1
ATOM 718 N N . GLY A 1 99 ? 29.25459 -1.65640 -13.93275 1.000 81.31607 99 GLY A N 1
ATOM 719 C CA . GLY A 1 99 ? 29.31550 -3.08045 -14.17995 1.000 68.37226 99 GLY A CA 1
ATOM 720 C C . GLY A 1 99 ? 28.00833 -3.72188 -14.58303 1.000 69.28828 99 GLY A C 1
ATOM 721 O O . GLY A 1 99 ? 27.90376 -4.95299 -14.53776 1.000 71.88747 99 GLY A O 1
ATOM 722 N N . ALA A 1 100 ? 27.00712 -2.93370 -14.96489 1.000 64.91783 100 ALA A N 1
ATOM 723 C CA . ALA A 1 100 ? 25.74757 -3.50164 -15.41659 1.000 63.28123 100 ALA A CA 1
ATOM 724 C C . ALA A 1 100 ? 25.97664 -4.35881 -16.65136 1.000 65.92332 100 ALA A C 1
ATOM 725 O O . ALA A 1 100 ? 26.76176 -4.00911 -17.53652 1.000 67.22381 100 ALA A O 1
ATOM 727 N N . ASP A 1 101 ? 25.29959 -5.50112 -16.69768 1.000 62.18676 101 ASP A N 1
ATOM 728 C CA . ASP A 1 101 ? 25.43346 -6.40001 -17.83242 1.000 59.98529 101 ASP A CA 1
ATOM 729 C C . ASP A 1 101 ? 24.55082 -5.99816 -19.00210 1.000 64.48461 101 ASP A C 1
ATOM 730 O O . ASP A 1 101 ? 24.75382 -6.49964 -20.11448 1.000 73.31648 101 ASP A O 1
ATOM 735 N N . ALA A 1 102 ? 23.60038 -5.09528 -18.78478 1.000 59.80748 102 ALA A N 1
ATOM 736 C CA . ALA A 1 102 ? 22.66579 -4.70567 -19.82978 1.000 63.18982 102 ALA A CA 1
ATOM 737 C C . ALA A 1 102 ? 21.92972 -3.45277 -19.37851 1.000 64.56853 102 ALA A C 1
ATOM 738 O O . ALA A 1 102 ? 21.96695 -3.07193 -18.20556 1.000 62.01849 102 ALA A O 1
ATOM 740 N N . ILE A 1 103 ? 21.25764 -2.81548 -20.33193 1.000 60.88141 103 ILE A N 1
ATOM 741 C CA . ILE A 1 103 ? 20.47412 -1.61548 -20.08046 1.000 58.74894 103 ILE A CA 1
ATOM 742 C C . ILE A 1 103 ? 19.08560 -1.80740 -20.66834 1.000 64.70988 103 ILE A C 1
ATOM 743 O O . ILE A 1 103 ? 18.92561 -2.45447 -21.71092 1.000 58.54272 103 ILE A O 1
ATOM 748 N N . GLY A 1 104 ? 18.08328 -1.26242 -19.98124 1.000 65.41504 104 GLY A N 1
ATOM 749 C CA . GLY A 1 104 ? 16.71132 -1.34578 -20.41591 1.000 61.24367 104 GLY A CA 1
ATOM 750 C C . GLY A 1 104 ? 16.27464 -0.02174 -21.00220 1.000 69.58038 104 GLY A C 1
ATOM 751 O O . GLY A 1 104 ? 16.39858 1.02329 -20.36659 1.000 79.69920 104 GLY A O 1
ATOM 752 N N . ILE A 1 105 ? 15.75137 -0.07708 -22.21833 1.000 64.23623 105 ILE A N 1
ATOM 753 C CA . ILE A 1 105 ? 15.40177 1.10872 -22.99050 1.000 70.53601 105 ILE A CA 1
ATOM 754 C C . ILE A 1 105 ? 13.96916 0.97639 -23.48978 1.000 66.64656 105 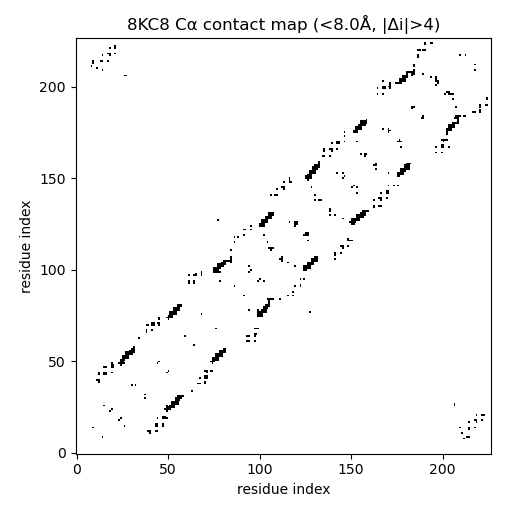ILE A C 1
ATOM 755 O O . ILE A 1 105 ? 13.63063 -0.02697 -24.13087 1.000 70.43421 105 ILE A O 1
ATOM 760 N N . PRO A 1 106 ? 13.10101 1.94335 -23.21010 1.000 75.30247 106 PRO A N 1
ATOM 761 C CA . PRO A 1 106 ? 11.75338 1.92758 -23.79195 1.000 74.14631 106 PRO A CA 1
ATOM 762 C C . PRO A 1 106 ? 11.78286 2.22328 -25.28392 1.000 69.52472 106 PRO A C 1
ATOM 763 O O . PRO A 1 106 ? 12.71437 2.83530 -25.81023 1.000 75.06750 106 PRO A O 1
ATOM 767 N N . ALA A 1 107 ? 10.73276 1.77594 -25.96847 1.000 69.33478 107 ALA A N 1
ATOM 768 C CA . ALA A 1 107 ? 10.58081 1.97249 -27.40958 1.000 72.54841 107 ALA A CA 1
ATOM 769 C C . ALA A 1 107 ? 9.24855 2.66886 -27.67110 1.000 79.76989 107 ALA A C 1
ATOM 770 O O . ALA A 1 107 ? 8.20492 2.01227 -27.75911 1.000 87.35175 107 ALA A O 1
ATOM 772 N N . LYS A 1 108 ? 9.28356 3.99757 -27.79583 1.000 76.90485 108 LYS A N 1
ATOM 773 C CA . LYS A 1 108 ? 8.08463 4.74250 -28.16605 1.000 81.47394 108 LYS A CA 1
ATOM 774 C C . LYS A 1 108 ? 7.87218 4.70344 -29.67534 1.000 88.42914 108 LYS A C 1
ATOM 775 O O . LYS A 1 108 ? 6.84357 4.21720 -30.15684 1.000 98.92438 108 LYS A O 1
ATOM 777 N N . ASN A 1 109 ? 8.83881 5.20770 -30.43462 1.000 88.68003 109 ASN A N 1
ATOM 778 C CA . ASN A 1 109 ? 8.88361 5.06353 -31.88461 1.000 93.43066 109 ASN A CA 1
ATOM 779 C C . ASN A 1 109 ? 10.10472 4.23134 -32.26158 1.000 91.77101 109 ASN A C 1
ATOM 780 O O . ASN A 1 109 ? 10.91283 3.85271 -31.41080 1.000 91.18033 109 ASN A O 1
ATOM 785 N N . ILE A 1 110 ? 10.23989 3.94186 -33.55264 1.000 91.51490 110 ILE A N 1
ATOM 786 C CA . ILE A 1 110 ? 11.34703 3.10081 -33.98743 1.000 85.09815 110 ILE A CA 1
ATOM 787 C C . ILE A 1 110 ? 12.60964 3.91550 -34.25763 1.000 81.94344 110 ILE A C 1
ATOM 788 O O . ILE A 1 110 ? 13.71919 3.41399 -34.05699 1.000 82.36173 110 ILE A O 1
ATOM 793 N N . ASP A 1 111 ? 12.47399 5.18067 -34.65671 1.000 81.87056 111 ASP A N 1
ATOM 794 C CA . ASP A 1 111 ? 13.66159 5.97764 -34.95225 1.000 91.66787 111 ASP A CA 1
ATOM 795 C C . ASP A 1 111 ? 14.53480 6.17520 -33.71272 1.000 84.65236 111 ASP A C 1
ATOM 796 O O . ASP A 1 111 ? 15.76084 6.01917 -33.77885 1.000 81.51135 111 ASP A O 1
ATOM 801 N N . ASP A 1 112 ? 13.92828 6.50885 -32.56976 1.000 83.78035 112 ASP A N 1
ATOM 802 C CA . ASP A 1 112 ? 14.70828 6.61193 -31.33909 1.000 84.10435 112 ASP A CA 1
ATOM 803 C C . ASP A 1 112 ? 15.14042 5.24632 -30.81677 1.000 80.36672 112 ASP A C 1
ATOM 804 O O . ASP A 1 112 ? 16.16511 5.15040 -30.13243 1.000 66.54638 112 ASP A O 1
ATOM 809 N N . LEU A 1 113 ? 14.38759 4.19119 -31.13060 1.000 78.43565 113 LEU A N 1
ATOM 810 C CA . LEU A 1 113 ? 14.83354 2.84389 -30.80348 1.000 66.26891 113 LEU A CA 1
ATOM 811 C C . LEU A 1 113 ? 16.13884 2.51251 -31.51880 1.000 76.08454 113 LEU A C 1
ATOM 812 O O . LEU A 1 113 ? 17.07113 1.97502 -30.90635 1.000 77.70138 113 LEU A O 1
ATOM 817 N N . ILE A 1 114 ? 16.22925 2.83778 -32.81326 1.000 74.88448 114 ILE A N 1
ATOM 818 C CA . ILE A 1 114 ? 17.44994 2.55948 -33.56518 1.000 65.96767 114 ILE A CA 1
ATOM 819 C C . ILE A 1 114 ? 18.60827 3.38120 -33.01787 1.000 69.73101 114 ILE A C 1
ATOM 820 O O . ILE A 1 114 ? 19.72712 2.87603 -32.85997 1.000 78.23210 114 ILE A O 1
ATOM 825 N N . ALA A 1 115 ? 18.36411 4.66370 -32.73511 1.000 78.94919 115 ALA A N 1
ATOM 826 C CA . ALA A 1 115 ? 19.42452 5.53184 -32.23073 1.000 79.27055 115 ALA A CA 1
ATOM 827 C C . ALA A 1 115 ? 19.90548 5.07958 -30.85716 1.000 74.93592 115 ALA A C 1
ATOM 828 O O . ALA A 1 115 ? 21.11426 5.04456 -30.59429 1.000 71.93497 115 ALA A O 1
ATOM 830 N N . ASN A 1 116 ? 18.97419 4.73168 -29.96484 1.000 73.32116 116 ASN A N 1
ATOM 831 C CA . ASN A 1 116 ? 19.37106 4.28173 -28.63500 1.000 76.79674 116 ASN A CA 1
ATOM 832 C C . ASN A 1 116 ? 20.11374 2.95684 -28.70352 1.000 74.50329 116 ASN A C 1
ATOM 833 O O . ASN A 1 116 ? 21.09867 2.75375 -27.98251 1.000 75.40932 116 ASN A O 1
ATOM 838 N N . LEU A 1 117 ? 19.65866 2.04544 -29.56785 1.000 71.14000 117 LEU A N 1
ATOM 839 C CA . LEU A 1 117 ? 20.36140 0.77954 -29.73947 1.000 69.47850 117 LEU A CA 1
ATOM 840 C C . LEU A 1 117 ? 21.76950 1.00509 -30.26650 1.000 71.13372 117 LEU A C 1
ATOM 841 O O . LEU A 1 117 ? 22.71832 0.35262 -29.81913 1.000 72.29311 117 LEU A O 1
ATOM 846 N N . GLU A 1 118 ? 21.92480 1.93170 -31.21512 1.000 73.84459 118 GLU A N 1
ATOM 847 C CA . GLU A 1 118 ? 23.25488 2.28184 -31.70198 1.000 78.27381 118 GLU A CA 1
ATOM 848 C C . GLU A 1 118 ? 24.11859 2.84831 -30.58036 1.000 81.37967 118 GLU A C 1
ATOM 849 O O . GLU A 1 118 ? 25.27430 2.44696 -30.40910 1.000 80.13164 118 GLU A O 1
ATOM 855 N N . LYS A 1 119 ? 23.56471 3.77057 -29.78944 1.000 91.56380 119 LYS A N 1
ATOM 856 C CA . LYS A 1 119 ? 24.35081 4.41262 -28.73989 1.000 84.03876 119 LYS A CA 1
ATOM 857 C C . LYS A 1 119 ? 24.81424 3.40377 -27.69601 1.000 82.38548 119 LYS A C 1
ATOM 858 O O . LYS A 1 119 ? 25.99277 3.37403 -27.32614 1.000 89.18794 119 LYS A O 1
ATOM 864 N N . ALA A 1 120 ? 23.90097 2.55760 -27.21653 1.000 79.44301 120 ALA A N 1
ATOM 865 C CA . ALA A 1 120 ? 24.24101 1.66151 -26.11535 1.000 81.26666 120 ALA A CA 1
ATOM 866 C C . ALA A 1 120 ? 25.12826 0.50909 -26.57713 1.000 88.71295 120 ALA A C 1
ATOM 867 O O . ALA A 1 120 ? 26.03561 0.09112 -25.84773 1.000 92.17633 120 ALA A O 1
ATOM 869 N N . LYS A 1 121 ? 24.87934 -0.02728 -27.77682 1.000 87.17910 121 LYS A N 1
ATOM 870 C CA . LYS A 1 121 ? 25.70614 -1.12424 -28.27611 1.000 82.63015 121 LYS A CA 1
ATOM 871 C C . LYS A 1 121 ? 27.09916 -0.63900 -28.66798 1.000 86.59022 121 LYS A C 1
ATOM 872 O O . LYS A 1 121 ? 28.08745 -1.35622 -28.47328 1.000 86.16081 121 LYS A O 1
ATOM 878 N N . ALA A 1 122 ? 27.20179 0.57126 -29.22829 1.000 91.88845 122 ALA A N 1
ATOM 879 C CA . ALA A 1 122 ? 28.51908 1.12830 -29.52560 1.000 93.95821 122 ALA A CA 1
ATOM 880 C C . ALA A 1 122 ? 29.35274 1.27484 -28.26188 1.000 95.85323 122 ALA A C 1
ATOM 881 O O . ALA A 1 122 ? 30.57937 1.12197 -28.30408 1.000 98.76782 122 ALA A O 1
ATOM 883 N N . ALA A 1 123 ? 28.70242 1.55517 -27.13137 1.000 99.61182 123 ALA A N 1
ATOM 884 C CA . ALA A 1 123 ? 29.34738 1.63986 -25.82897 1.000 98.11711 123 ALA A CA 1
ATOM 885 C C . ALA A 1 123 ? 29.39530 0.29619 -25.10146 1.000 95.22989 123 ALA A C 1
ATOM 886 O O . ALA A 1 123 ? 29.54212 0.27333 -23.87472 1.000 93.60203 123 ALA A O 1
ATOM 888 N N . GLY A 1 124 ? 29.24606 -0.81482 -25.82439 1.000 102.60239 124 GLY A N 1
ATOM 889 C CA . GLY A 1 124 ? 29.46292 -2.14261 -25.27531 1.000 97.32027 124 GLY A CA 1
ATOM 890 C C . GLY A 1 124 ? 28.39795 -2.67966 -24.34248 1.000 87.30382 124 GLY A C 1
ATOM 891 O O . GLY A 1 124 ? 28.65928 -3.66110 -23.64023 1.000 82.17837 124 GLY A O 1
ATOM 892 N N . LEU A 1 125 ? 27.20607 -2.08772 -24.31864 1.000 86.02847 125 LEU A N 1
ATOM 893 C CA . LEU A 1 125 ? 26.12091 -2.53080 -23.45146 1.000 76.40501 125 LEU A CA 1
ATOM 894 C C . LEU A 1 125 ? 25.13523 -3.39854 -24.22511 1.000 78.55093 125 LEU A C 1
ATOM 895 O O . LEU A 1 125 ? 24.70557 -3.03232 -25.32562 1.000 75.67978 125 LEU A O 1
ATOM 900 N N . LYS A 1 126 ? 24.76506 -4.53455 -23.64052 1.000 69.56364 126 LYS A N 1
ATOM 901 C CA . LYS A 1 126 ? 23.60896 -5.27059 -24.12704 1.000 61.08917 126 LYS A CA 1
ATOM 902 C C . LYS A 1 126 ? 22.33870 -4.49084 -23.80178 1.000 57.81882 126 LYS A C 1
ATOM 903 O O . LYS A 1 126 ? 22.27371 -3.75687 -22.81181 1.000 59.41685 126 LYS A O 1
ATOM 909 N N . VAL A 1 127 ? 21.33493 -4.61714 -24.66735 1.000 50.59479 127 VAL A N 1
ATOM 910 C CA . VAL A 1 127 ? 20.13784 -3.78587 -24.59813 1.000 50.88326 127 VAL A CA 1
ATOM 911 C C . VAL A 1 127 ? 18.90769 -4.67194 -24.49170 1.000 52.73114 127 VAL A C 1
ATOM 912 O O . VAL A 1 127 ? 18.71680 -5.58638 -25.30314 1.000 46.11385 127 VAL A O 1
ATOM 916 N N . LEU A 1 128 ? 18.06525 -4.38106 -23.50763 1.000 56.86724 128 LEU A N 1
ATOM 917 C CA . LEU A 1 128 ? 16.76353 -5.01581 -23.36223 1.000 51.73639 128 LEU A CA 1
ATOM 918 C C . LEU A 1 128 ? 15.71158 -3.97712 -23.73763 1.000 53.50640 128 LEU A C 1
ATOM 919 O O . LEU A 1 128 ? 15.57112 -2.95427 -23.05964 1.000 62.81029 128 LEU A O 1
ATOM 924 N N . VAL A 1 129 ? 14.97911 -4.23584 -24.81749 1.000 57.90825 129 VAL A N 1
ATOM 925 C CA . VAL A 1 129 ? 14.06891 -3.26098 -25.41326 1.000 58.92805 129 VAL A CA 1
ATOM 926 C C . VAL A 1 129 ? 12.65695 -3.54269 -24.92493 1.000 57.68460 129 VAL A C 1
ATOM 927 O O . VAL A 1 129 ? 12.15500 -4.66455 -25.06942 1.000 57.49570 129 VAL A O 1
ATOM 931 N N . GLY A 1 130 ? 12.00827 -2.52479 -24.37021 1.000 63.24321 130 GLY A N 1
ATOM 932 C CA . GLY A 1 130 ? 10.65751 -2.64524 -23.83604 1.000 56.28025 130 GLY A CA 1
ATOM 933 C C . GLY A 1 130 ? 9.64794 -2.00499 -24.77509 1.000 58.61970 130 GLY A C 1
ATOM 934 O O . GLY A 1 130 ? 9.91867 -0.95875 -25.37103 1.000 72.45647 130 GLY A O 1
ATOM 935 N N . LEU A 1 131 ? 8.48448 -2.63861 -24.89800 1.000 59.19502 131 LEU A N 1
ATOM 936 C CA . LEU A 1 131 ? 7.41749 -2.17960 -25.77639 1.000 59.30255 131 LEU A CA 1
ATOM 937 C C . LEU A 1 131 ? 6.18431 -1.83234 -24.95478 1.000 69.95128 131 LEU A C 1
ATOM 938 O O . LEU A 1 131 ? 5.73760 -2.63418 -24.12658 1.000 73.39561 131 LEU A O 1
ATOM 943 N N . LEU A 1 132 ? 5.63388 -0.64697 -25.19294 1.000 78.47435 132 LEU A N 1
ATOM 944 C CA . LEU A 1 132 ? 4.38793 -0.23491 -24.56618 1.000 81.17447 132 LEU A CA 1
ATOM 945 C C . LEU A 1 132 ? 3.19056 -0.80352 -25.33506 1.000 90.75437 132 LEU A C 1
ATOM 946 O O . LEU A 1 132 ? 3.27662 -1.04731 -26.54436 1.000 85.42479 132 LEU A O 1
ATOM 951 N N . PRO A 1 133 ? 2.06933 -1.04332 -24.65115 1.000 96.09279 133 PRO A N 1
ATOM 952 C CA . PRO A 1 133 ? 0.90367 -1.62767 -25.32920 1.000 96.72479 133 PRO A CA 1
ATOM 953 C C . PRO A 1 133 ? 0.37584 -0.72702 -26.43661 1.000 94.66903 133 PRO A C 1
ATOM 954 O O . PRO A 1 133 ? 0.34960 0.49786 -26.31072 1.000 102.13306 133 PRO A O 1
ATOM 958 N N . GLY A 1 134 ? -0.06048 -1.35217 -27.52586 1.000 85.11408 134 GLY A N 1
ATOM 959 C CA . GLY A 1 134 ? -0.53537 -0.62921 -28.67974 1.000 77.62317 134 GLY A CA 1
ATOM 960 C C . GLY A 1 134 ? -1.14266 -1.54991 -29.71660 1.000 86.99489 134 GLY A C 1
ATOM 961 O O . GLY A 1 134 ? -1.40676 -2.72789 -29.45635 1.000 89.88729 134 GLY A O 1
ATOM 962 N N . PRO A 1 135 ? -1.37589 -1.02441 -30.91885 1.000 88.23466 135 PRO A N 1
ATOM 963 C CA . PRO A 1 135 ? -1.97950 -1.84153 -31.97881 1.000 81.52954 135 PRO A CA 1
ATOM 964 C C . PRO A 1 135 ? -1.10067 -3.03205 -32.34013 1.000 86.49804 135 PRO A C 1
ATOM 965 O O . PRO A 1 135 ? 0.12750 -2.98023 -32.24515 1.000 86.95612 135 PRO A O 1
ATOM 969 N N . LYS A 1 136 ? -1.75713 -4.12152 -32.75086 1.000 89.47144 136 LYS A N 1
ATOM 970 C CA . LYS A 1 136 ? -1.05179 -5.37628 -33.00378 1.000 89.69955 136 LYS A CA 1
ATOM 971 C C . LYS A 1 136 ? -0.01814 -5.23144 -34.11481 1.000 89.92627 136 LYS A C 1
ATOM 972 O O . LYS A 1 136 ? 1.10323 -5.74031 -33.99735 1.000 86.08617 136 LYS A O 1
ATOM 978 N N . GLU A 1 137 ? -0.37546 -4.55411 -35.20743 1.000 93.95083 137 GLU A N 1
ATOM 979 C CA . GLU A 1 137 ? 0.56804 -4.41992 -36.31125 1.000 86.72125 137 GLU A CA 1
ATOM 980 C C . GLU A 1 137 ? 1.75542 -3.54826 -35.91932 1.000 84.98081 137 GLU A C 1
ATOM 981 O O . GLU A 1 137 ? 2.89550 -3.82760 -36.31253 1.000 82.06870 137 GLU A O 1
ATOM 987 N N . LEU A 1 138 ? 1.50743 -2.48989 -35.14402 1.000 79.02923 138 LEU A N 1
ATOM 988 C CA . LEU A 1 138 ? 2.59545 -1.61572 -34.71806 1.000 82.99553 138 LEU A CA 1
ATOM 989 C C . LEU A 1 138 ? 3.56993 -2.35231 -33.80843 1.000 78.89357 138 LEU A C 1
ATOM 990 O O . LEU A 1 138 ? 4.79239 -2.21400 -33.95184 1.000 79.99181 138 LEU A O 1
ATOM 995 N N . VAL A 1 139 ? 3.04340 -3.14525 -32.87173 1.000 74.32923 139 VAL A N 1
ATOM 996 C CA . VAL A 1 139 ? 3.89973 -3.88845 -31.95337 1.000 74.17153 139 VAL A CA 1
ATOM 997 C C . VAL A 1 139 ? 4.78288 -4.85859 -32.72295 1.000 68.46228 139 VAL A C 1
ATOM 998 O O . VAL A 1 139 ? 5.98077 -4.98552 -32.44213 1.000 65.86866 139 VAL A O 1
ATOM 1002 N N . GLU A 1 140 ? 4.20865 -5.54930 -33.71236 1.000 68.31262 140 GLU A N 1
ATOM 1003 C CA . GLU A 1 140 ? 4.98957 -6.48681 -34.51233 1.000 75.72127 140 GLU A CA 1
ATOM 1004 C C . GLU A 1 140 ? 6.12821 -5.78164 -35.23430 1.000 77.60580 140 GLU A C 1
ATOM 1005 O O . GLU A 1 140 ? 7.26245 -6.27613 -35.25341 1.000 66.74587 140 GLU A O 1
ATOM 1011 N N . GLU A 1 141 ? 5.84645 -4.61827 -35.82593 1.000 78.30805 141 GLU A N 1
ATOM 1012 C CA . GLU A 1 141 ? 6.89090 -3.87404 -36.51716 1.000 77.67915 141 GLU A CA 1
ATOM 1013 C C . GLU A 1 141 ? 7.99551 -3.45829 -35.55251 1.000 77.74195 141 GLU A C 1
ATOM 1014 O O . GLU A 1 141 ? 9.18351 -3.53293 -35.88899 1.000 73.89581 141 GLU A O 1
ATOM 1020 N N . LYS A 1 142 ? 7.62182 -3.03625 -34.33885 1.000 75.49263 142 LYS A N 1
ATOM 1021 C CA . LYS A 1 142 ? 8.61400 -2.66672 -33.33246 1.000 65.92102 142 LYS A CA 1
ATOM 1022 C C . LYS A 1 142 ? 9.42658 -3.86794 -32.86489 1.000 62.53569 142 LYS A C 1
ATOM 1023 O O . LYS A 1 142 ? 10.62153 -3.72657 -32.58085 1.000 62.69135 142 LYS A O 1
ATOM 1029 N N . VAL A 1 143 ? 8.80592 -5.04762 -32.76450 1.000 62.39240 143 VAL A N 1
ATOM 1030 C CA . VAL A 1 143 ? 9.56601 -6.25530 -32.44742 1.000 58.91572 143 VAL A CA 1
ATOM 1031 C C . VAL A 1 143 ? 10.58356 -6.53727 -33.54304 1.000 62.30616 143 VAL A C 1
ATOM 1032 O O . VAL A 1 143 ? 11.74085 -6.87652 -33.26691 1.000 62.16791 143 VAL A O 1
ATOM 1036 N N . ARG A 1 144 ? 10.16632 -6.41393 -34.80543 1.000 68.77024 144 ARG A N 1
ATOM 1037 C CA . ARG A 1 144 ? 11.09624 -6.62475 -35.90875 1.000 64.75631 144 ARG A CA 1
ATOM 1038 C C . ARG A 1 144 ? 12.20168 -5.58005 -35.90258 1.000 64.46916 144 ARG A C 1
ATOM 1039 O O . ARG A 1 144 ? 13.37385 -5.90726 -36.12712 1.000 64.77302 144 ARG A O 1
ATOM 1047 N N . ALA A 1 145 ? 11.84860 -4.31634 -35.64606 1.000 61.39342 145 ALA A N 1
ATOM 1048 C CA . ALA A 1 145 ? 12.85798 -3.26396 -35.59142 1.000 63.96168 145 ALA A CA 1
ATOM 1049 C C . ALA A 1 145 ? 13.85416 -3.52230 -34.47291 1.000 62.18063 145 ALA A C 1
ATOM 1050 O O . ALA A 1 145 ? 15.07054 -3.44286 -34.67847 1.000 63.16716 145 ALA A O 1
ATOM 1052 N N . ALA A 1 146 ? 13.35377 -3.84552 -33.27907 1.000 60.69348 146 ALA A N 1
ATOM 1053 C CA . ALA A 1 146 ? 14.25141 -4.15067 -32.17284 1.000 62.32083 146 ALA A CA 1
ATOM 1054 C C . ALA A 1 146 ? 15.14291 -5.33468 -32.51371 1.000 63.01656 146 ALA A C 1
ATOM 1055 O O . ALA A 1 146 ? 16.35933 -5.29103 -32.28919 1.000 61.54999 146 ALA A O 1
ATOM 1057 N N . ALA A 1 147 ? 14.55973 -6.38961 -33.08884 1.000 58.91644 147 ALA A N 1
ATOM 1058 C CA . ALA A 1 147 ? 15.34449 -7.56664 -33.44417 1.000 61.32105 147 ALA A CA 1
ATOM 1059 C C . ALA A 1 147 ? 16.40501 -7.22627 -34.48647 1.000 64.68132 147 ALA A C 1
ATOM 1060 O O . ALA A 1 147 ? 17.58538 -7.55436 -34.31863 1.000 59.90389 147 ALA A O 1
ATOM 1062 N N . ALA A 1 148 ? 16.00650 -6.53427 -35.55826 1.000 63.05511 148 ALA A N 1
ATOM 1063 C CA . ALA A 1 148 ? 16.94369 -6.22453 -36.63365 1.000 63.63747 148 ALA A CA 1
ATOM 1064 C C . ALA A 1 148 ? 18.02258 -5.24203 -36.19583 1.000 57.79154 148 ALA A C 1
ATOM 1065 O O . ALA A 1 148 ? 19.14577 -5.29542 -36.70732 1.000 61.54484 148 ALA A O 1
ATOM 1067 N N . ALA A 1 149 ? 17.71265 -4.33930 -35.27027 1.000 58.80955 149 ALA A N 1
ATOM 1068 C CA . ALA A 1 149 ? 18.67741 -3.33488 -34.84134 1.000 60.76395 149 ALA A CA 1
ATOM 1069 C C . ALA A 1 149 ? 19.57219 -3.80816 -33.69847 1.000 67.31753 149 ALA A C 1
ATOM 1070 O O . ALA A 1 149 ? 20.36734 -3.00978 -33.18753 1.000 63.95752 149 ALA A O 1
ATOM 1072 N N . GLY A 1 150 ? 19.45392 -5.06348 -33.27388 1.000 58.20855 150 GLY A N 1
ATOM 1073 C CA . GLY A 1 150 ? 20.40779 -5.66219 -32.36614 1.000 63.72220 150 GLY A CA 1
ATOM 1074 C C . GLY A 1 150 ? 20.00991 -5.77690 -30.90876 1.000 65.46164 150 GLY A C 1
ATOM 1075 O O . GLY A 1 150 ? 20.89850 -5.81664 -30.04924 1.000 69.74026 150 GLY A O 1
ATOM 1076 N N . ALA A 1 151 ? 18.71678 -5.83829 -30.59973 1.000 61.84161 151 ALA A N 1
ATOM 1077 C CA . ALA A 1 151 ? 18.28842 -6.00021 -29.21602 1.000 59.61069 151 ALA A CA 1
ATOM 1078 C C . ALA A 1 151 ? 18.64598 -7.38946 -28.69803 1.000 55.89040 151 ALA A C 1
ATOM 1079 O O . ALA A 1 151 ? 18.47216 -8.39147 -29.39302 1.000 66.10667 151 ALA A O 1
ATOM 1081 N N . ALA A 1 152 ? 19.15664 -7.44834 -27.46769 1.000 59.40929 152 ALA A N 1
ATOM 1082 C CA . ALA A 1 152 ? 19.46078 -8.73843 -26.85834 1.000 52.21284 152 ALA A CA 1
ATOM 1083 C C . ALA A 1 152 ? 18.21318 -9.43356 -26.32654 1.000 54.38216 152 ALA A C 1
ATOM 1084 O O . ALA A 1 152 ? 18.14276 -10.66782 -26.34368 1.000 56.30445 152 ALA A O 1
ATOM 1086 N N . ALA A 1 153 ? 17.22922 -8.67300 -25.85208 1.000 49.24922 153 ALA A N 1
ATOM 1087 C CA . ALA A 1 153 ? 16.00178 -9.25724 -25.33102 1.000 52.42121 153 ALA A CA 1
ATOM 1088 C C . ALA A 1 153 ? 14.88099 -8.23415 -25.42964 1.000 53.38224 153 ALA A C 1
ATOM 1089 O O . ALA A 1 153 ? 15.11736 -7.03513 -25.58913 1.000 53.41465 153 ALA A O 1
ATOM 1091 N N . LEU A 1 154 ? 13.65531 -8.72853 -25.31902 1.000 52.28944 154 LEU A N 1
ATOM 1092 C CA . LEU A 1 154 ? 12.46010 -7.90564 -25.38018 1.000 50.54056 154 LEU A CA 1
ATOM 1093 C C . LEU A 1 154 ? 11.74246 -7.93449 -24.04023 1.000 58.59754 154 LEU A C 1
ATOM 1094 O O . LEU A 1 154 ? 11.61097 -8.99296 -23.41447 1.000 59.87559 154 LEU A O 1
ATOM 1099 N N . LEU A 1 155 ? 11.28616 -6.76776 -23.60197 1.000 58.02956 155 LEU A N 1
ATOM 1100 C CA . LEU A 1 155 ? 10.42185 -6.64278 -22.43874 1.000 54.32816 155 LEU A CA 1
ATOM 1101 C C . LEU A 1 155 ? 9.03181 -6.28706 -22.94717 1.000 55.61113 155 LEU A C 1
ATOM 1102 O O . LEU A 1 155 ? 8.86502 -5.30843 -23.68153 1.000 52.90219 155 LEU A O 1
ATOM 1107 N N . LEU A 1 156 ? 8.04580 -7.09566 -22.58718 1.000 56.90477 156 LEU A N 1
ATOM 1108 C CA . LEU A 1 156 ? 6.68763 -6.93322 -23.08327 1.000 54.21784 156 LEU A CA 1
ATOM 1109 C C . LEU A 1 156 ? 5.77429 -6.66639 -21.89914 1.000 66.31992 156 LEU A C 1
ATOM 1110 O O . LEU A 1 156 ? 5.50175 -7.57129 -21.10292 1.000 71.15697 156 LEU A O 1
ATOM 1115 N N . ASP A 1 157 ? 5.33264 -5.41704 -21.76697 1.000 72.14839 157 ASP A N 1
ATOM 1116 C CA . ASP A 1 157 ? 4.27076 -5.05918 -20.83244 1.000 73.56915 157 ASP A CA 1
ATOM 1117 C C . ASP A 1 157 ? 2.98556 -4.88898 -21.63364 1.000 74.58764 157 ASP A C 1
ATOM 1118 O O . ASP A 1 157 ? 2.52436 -3.78076 -21.90269 1.000 80.08361 157 ASP A O 1
ATOM 1123 N N . LEU A 1 158 ? 2.40423 -6.01868 -22.01914 1.000 74.77003 158 LEU A N 1
ATOM 1124 C CA . LEU A 1 158 ? 1.21908 -6.04362 -22.87112 1.000 81.47133 158 LEU A CA 1
ATOM 1125 C C . LEU A 1 158 ? 0.09755 -6.75593 -22.11768 1.000 88.75123 158 LEU A C 1
ATOM 1126 O O . LEU A 1 158 ? 0.08848 -7.98759 -22.02195 1.000 81.63810 158 LEU A O 1
ATOM 1131 N N . SER A 1 159 ? -0.84872 -5.97929 -21.57866 1.000 91.48513 159 SER A N 1
ATOM 1132 C CA . SER A 1 159 ? -1.97909 -6.58168 -20.87907 1.000 87.43014 159 SER A CA 1
ATOM 1133 C C . SER A 1 159 ? -2.93986 -7.25639 -21.84827 1.000 77.60287 159 SER A C 1
ATOM 1134 O O . SER A 1 159 ? -3.59361 -8.24143 -21.48423 1.000 74.97517 159 SER A O 1
ATOM 1137 N N . ASP A 1 160 ? -3.04089 -6.74981 -23.07582 1.000 78.97068 160 ASP A N 1
ATOM 1138 C CA . ASP A 1 160 ? -3.79992 -7.43800 -24.11685 1.000 83.44989 160 ASP A CA 1
ATOM 1139 C C . ASP A 1 160 ? -3.08517 -8.73773 -24.45578 1.000 81.62490 160 ASP A C 1
ATOM 1140 O O . ASP A 1 160 ? -2.06444 -8.72639 -25.15132 1.000 74.68717 160 ASP A O 1
ATOM 1145 N N . LEU A 1 161 ? -3.62218 -9.86078 -23.97331 1.000 76.83851 161 LEU A N 1
ATOM 1146 C CA . LEU A 1 161 ? -2.91718 -11.12849 -24.12351 1.000 74.20723 161 LEU A CA 1
ATOM 1147 C C . LEU A 1 161 ? -2.71476 -11.47096 -25.59373 1.000 81.77947 161 LEU A C 1
ATOM 1148 O O . LEU A 1 161 ? -1.61500 -11.86012 -26.00270 1.000 84.79259 161 LEU A O 1
ATOM 1153 N N . GLU A 1 162 ? -3.75712 -11.29409 -26.41087 1.000 79.08000 162 GLU A N 1
ATOM 1154 C CA . GLU A 1 162 ? -3.66939 -11.67388 -27.81924 1.000 84.52943 162 GLU A CA 1
ATOM 1155 C C . GLU A 1 162 ? -2.58246 -10.88709 -28.54496 1.000 80.92481 162 GLU A C 1
ATOM 1156 O O . GLU A 1 162 ? -1.83393 -11.44951 -29.35468 1.000 77.01939 162 GLU A O 1
ATOM 1162 N N . VAL A 1 163 ? -2.47629 -9.58564 -28.26631 1.000 80.17413 163 VAL A N 1
ATOM 1163 C CA . VAL A 1 163 ? -1.38581 -8.79502 -28.83236 1.000 76.69152 163 VAL A CA 1
ATOM 1164 C C . VAL A 1 163 ? -0.04458 -9.32156 -28.34018 1.000 70.44899 163 VAL A C 1
ATOM 1165 O O . VAL A 1 163 ? 0.90638 -9.46873 -29.11854 1.000 73.01935 163 VAL A O 1
ATOM 1169 N N . ALA A 1 164 ? 0.04147 -9.64099 -27.04587 1.000 68.38878 164 ALA A N 1
ATOM 1170 C CA . ALA A 1 164 ? 1.28022 -10.16496 -26.48001 1.000 63.51089 164 ALA A CA 1
ATOM 1171 C C . ALA A 1 164 ? 1.70262 -11.45686 -27.16408 1.000 69.78825 164 ALA A C 1
ATOM 1172 O O . ALA A 1 164 ? 2.88572 -11.64172 -27.47514 1.000 66.04137 164 ALA A O 1
ATOM 1174 N N . LYS A 1 165 ? 0.75062 -12.36154 -27.41479 1.000 69.35004 165 LYS A N 1
ATOM 1175 C CA . LYS A 1 165 ? 1.08156 -13.58311 -28.14103 1.000 67.54665 165 LYS A CA 1
ATOM 1176 C C . LYS A 1 165 ? 1.64767 -13.26590 -29.52144 1.000 69.04393 165 LYS A C 1
ATOM 1177 O O . LYS A 1 165 ? 2.58452 -13.93023 -29.98280 1.000 69.61639 165 LYS A O 1
ATOM 1183 N N . ALA A 1 166 ? 1.10839 -12.23985 -30.18650 1.000 70.38125 166 ALA A N 1
ATOM 1184 C CA . ALA A 1 166 ? 1.60662 -11.86694 -31.50748 1.000 65.74992 166 ALA A CA 1
ATOM 1185 C C . ALA A 1 166 ? 3.05993 -11.41478 -31.43755 1.000 65.27186 166 ALA A C 1
ATOM 1186 O O . ALA A 1 166 ? 3.90475 -11.87351 -32.21663 1.000 61.77176 166 ALA A O 1
ATOM 1188 N N . ALA A 1 167 ? 3.37009 -10.51751 -30.49733 1.000 60.21196 167 ALA A N 1
ATOM 1189 C CA . ALA A 1 167 ? 4.73943 -10.03327 -30.34898 1.000 62.66201 167 ALA A CA 1
ATOM 1190 C C . ALA A 1 167 ? 5.68541 -11.16343 -29.96714 1.000 63.02985 167 ALA A C 1
ATOM 1191 O O . ALA A 1 167 ? 6.81186 -11.24578 -30.47388 1.000 60.01930 167 ALA A O 1
ATOM 1193 N N . ILE A 1 168 ? 5.23535 -12.0491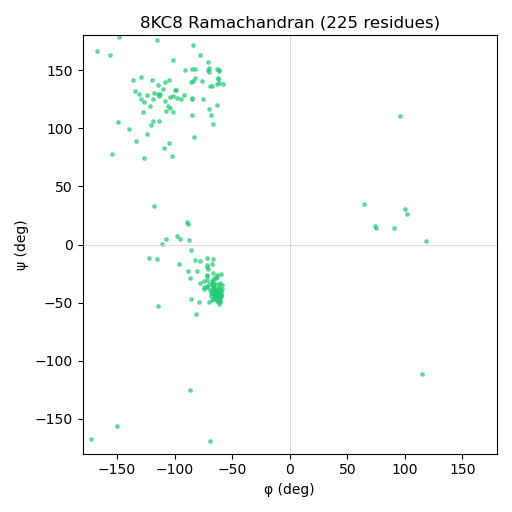8 -29.08041 1.000 60.34558 168 ILE A N 1
ATOM 1194 C CA . ILE A 1 168 ? 6.05603 -13.17196 -28.64401 1.000 63.40523 168 ILE A CA 1
ATOM 1195 C C . ILE A 1 168 ? 6.33508 -14.11909 -29.80551 1.000 55.75506 168 ILE A C 1
ATOM 1196 O O . ILE A 1 168 ? 7.44935 -14.63485 -29.95220 1.000 55.28061 168 ILE A O 1
ATOM 1201 N N . ARG A 1 169 ? 5.32937 -14.36345 -30.64575 1.000 55.36515 169 ARG A N 1
ATOM 1202 C CA . ARG A 1 169 ? 5.52430 -15.22316 -31.80873 1.000 64.96827 169 ARG A CA 1
ATOM 1203 C C . ARG A 1 169 ? 6.50268 -14.60204 -32.80210 1.000 62.92804 169 ARG A C 1
ATOM 1204 O O . ARG A 1 169 ? 7.32454 -15.30901 -33.39781 1.000 63.74122 169 ARG A O 1
ATOM 1212 N N . VAL A 1 170 ? 6.42667 -13.28353 -33.00421 1.000 60.76404 170 VAL A N 1
ATOM 1213 C CA . VAL A 1 170 ? 7.38443 -12.62475 -33.89025 1.000 66.34636 170 VAL A CA 1
ATOM 1214 C C . VAL A 1 170 ? 8.78723 -12.69642 -33.30297 1.000 61.58508 170 VAL A C 1
ATOM 1215 O O . VAL A 1 170 ? 9.76819 -12.90954 -34.02540 1.000 59.31751 170 VAL A O 1
ATOM 1219 N N . ALA A 1 171 ? 8.90762 -12.52060 -31.98508 1.000 59.65590 171 ALA A N 1
ATOM 1220 C CA . ALA A 1 171 ? 10.21855 -12.61494 -31.34978 1.000 59.01744 171 ALA A CA 1
ATOM 1221 C C . ALA A 1 171 ? 10.79177 -14.02240 -31.47255 1.000 61.71903 171 ALA A C 1
ATOM 1222 O O . ALA A 1 171 ? 11.99857 -14.19192 -31.69217 1.000 53.01606 171 ALA A O 1
ATOM 1224 N N . ASP A 1 172 ? 9.94002 -15.04701 -31.34244 1.000 57.72806 172 ASP A N 1
ATOM 1225 C CA . ASP A 1 172 ? 10.41905 -16.41828 -31.48063 1.000 58.65201 172 ASP A CA 1
ATOM 1226 C C . ASP A 1 172 ? 10.99230 -16.66799 -32.86585 1.000 62.51246 172 ASP A C 1
ATOM 1227 O O . ASP A 1 172 ? 11.96239 -17.42044 -33.01025 1.000 61.00814 172 ASP A O 1
ATOM 1232 N N . GLU A 1 173 ? 10.40828 -16.04434 -33.89282 1.000 65.39972 173 GLU A N 1
ATOM 1233 C CA . GLU A 1 173 ? 10.93322 -16.18797 -35.24601 1.000 59.48043 173 GLU A CA 1
ATOM 1234 C C . GLU A 1 173 ? 12.37424 -15.71362 -35.33990 1.000 57.67823 173 GLU A C 1
ATOM 1235 O O . GLU A 1 173 ? 13.16936 -16.29199 -36.08922 1.000 62.51514 173 GLU A O 1
ATOM 1241 N N . ALA A 1 174 ? 12.72988 -14.67669 -34.58553 1.000 58.00122 174 ALA A N 1
ATOM 1242 C CA . ALA A 1 174 ? 14.07867 -14.12935 -34.58604 1.000 54.44182 174 ALA A CA 1
ATOM 1243 C C . ALA A 1 174 ? 14.95338 -14.69175 -33.47334 1.000 57.62689 174 ALA A C 1
ATOM 1244 O O . ALA A 1 174 ? 16.08718 -14.23213 -33.30884 1.000 60.30433 174 ALA A O 1
ATOM 1246 N N . GLY A 1 175 ? 14.46158 -15.66049 -32.70709 1.000 53.69089 175 GLY A N 1
ATOM 1247 C CA . GLY A 1 175 ? 15.24947 -16.21446 -31.61643 1.000 52.27979 175 GLY A CA 1
ATOM 1248 C C . GLY A 1 175 ? 15.54018 -15.21640 -30.51795 1.000 61.95582 175 GLY A C 1
ATOM 1249 O O . GLY A 1 175 ? 16.61586 -15.26242 -29.90410 1.000 68.91642 175 GLY A O 1
ATOM 1250 N N . LEU A 1 176 ? 14.58761 -14.31824 -30.24426 1.000 62.07897 176 LEU A N 1
ATOM 1251 C CA . LEU A 1 176 ? 14.74632 -13.27942 -29.23673 1.000 57.61791 176 LEU A CA 1
ATOM 1252 C C . LEU A 1 176 ? 14.15793 -13.72890 -27.91313 1.000 61.21231 176 LEU A C 1
ATOM 1253 O O . LEU A 1 176 ? 12.96782 -14.08813 -27.85835 1.000 60.92444 176 LEU A O 1
ATOM 1258 N N . PRO A 1 177 ? 14.93054 -13.70633 -26.83205 1.000 58.77809 177 PRO A N 1
ATOM 1259 C CA . PRO A 1 177 ? 14.34226 -13.90735 -25.50521 1.000 52.69649 177 PRO A CA 1
ATOM 1260 C C . PRO A 1 177 ? 13.33155 -12.80765 -25.20654 1.000 50.54515 177 PRO A C 1
ATOM 1261 O O . PRO A 1 177 ? 13.43829 -11.68475 -25.70622 1.000 47.79975 177 PRO A O 1
ATOM 1265 N N . VAL A 1 178 ? 12.32097 -13.15250 -24.40880 1.000 46.01194 178 VAL A N 1
ATOM 1266 C CA . VAL A 1 178 ? 11.23032 -12.24411 -24.06864 1.000 50.13069 178 VAL A CA 1
ATOM 1267 C C . VAL A 1 178 ? 10.96444 -12.32661 -22.57107 1.000 51.47367 178 VAL A C 1
ATOM 1268 O O . VAL A 1 178 ? 10.85511 -13.42400 -22.01538 1.000 56.04504 178 VAL A O 1
ATOM 1272 N N . LEU A 1 179 ? 10.86242 -11.17306 -21.91902 1.000 57.32803 179 LEU A N 1
ATOM 1273 C CA . LEU A 1 179 ? 10.32266 -11.07732 -20.56720 1.000 52.75232 179 LEU A CA 1
ATOM 1274 C C . LEU A 1 179 ? 8.93598 -10.46672 -20.67944 1.000 52.85923 179 LEU A C 1
ATOM 1275 O O . LEU A 1 179 ? 8.79381 -9.33231 -21.14689 1.000 54.07563 179 LEU A O 1
ATOM 1280 N N . ALA A 1 180 ? 7.92095 -11.20646 -20.25200 1.000 58.87718 180 ALA A N 1
ATOM 1281 C CA . ALA A 1 180 ? 6.53882 -10.80766 -20.46131 1.000 55.62864 180 ALA A CA 1
ATOM 1282 C C . ALA A 1 180 ? 5.83544 -10.63124 -19.12576 1.000 56.26419 180 ALA A C 1
ATOM 1283 O O . ALA A 1 180 ? 6.07876 -11.38908 -18.18185 1.000 59.59397 180 ALA A O 1
ATOM 1285 N N . GLY A 1 181 ? 4.97490 -9.61784 -19.05423 1.000 63.01163 181 GLY A N 1
ATOM 1286 C CA . GLY A 1 181 ? 4.13993 -9.38237 -17.89079 1.000 67.18094 181 GLY A CA 1
ATOM 1287 C C . GLY A 1 181 ? 2.82748 -8.71517 -18.25268 1.000 93.12923 181 GLY A C 1
ATOM 1288 O O . GLY A 1 181 ? 2.35343 -8.83297 -19.38763 1.000 80.31794 181 GLY A O 1
ATOM 1289 N N . GLY A 1 182 ? 2.22271 -8.01994 -17.28976 1.000 112.69356 182 GLY A N 1
ATOM 1290 C CA . GLY A 1 182 ? 1.03797 -7.23010 -17.56931 1.000 109.08810 182 GLY A CA 1
ATOM 1291 C C . GLY A 1 182 ? -0.28398 -7.91065 -17.27952 1.000 103.58632 182 GLY A C 1
ATOM 1292 O O . GLY A 1 182 ? -0.68885 -8.84101 -17.98487 1.000 100.41004 182 GLY A O 1
ATOM 1293 N N . GLY A 1 183 ? -0.97814 -7.43163 -16.25033 1.000 109.47300 183 GLY A N 1
ATOM 1294 C CA . GLY A 1 183 ? -2.28866 -7.94865 -15.91386 1.000 118.41743 183 GLY A CA 1
ATOM 1295 C C . GLY A 1 183 ? -2.30058 -9.30142 -15.24335 1.000 115.24823 183 GLY A C 1
ATOM 1296 O O . GLY A 1 183 ? -3.36738 -9.91782 -15.15478 1.000 118.90975 183 GLY A O 1
ATOM 1297 N N . PHE A 1 184 ? -1.15682 -9.78443 -14.76094 1.000 97.82206 184 PHE A N 1
ATOM 1298 C CA . PHE A 1 184 ? -1.06026 -11.11359 -14.16097 1.000 101.56093 184 PHE A CA 1
ATOM 1299 C C . PHE A 1 184 ? -0.86622 -10.96920 -12.65604 1.000 95.54822 184 PHE A C 1
ATOM 1300 O O . PHE A 1 184 ? 0.24648 -11.05176 -12.13599 1.000 81.03410 184 PHE A O 1
ATOM 1308 N N . ASP A 1 185 ? -1.98171 -10.78245 -11.95361 1.000 112.40115 185 ASP A N 1
ATOM 1309 C CA . ASP A 1 185 ? -2.03786 -10.91718 -10.50915 1.000 104.73207 185 ASP A CA 1
ATOM 1310 C C . ASP A 1 185 ? -2.92544 -12.07099 -10.07082 1.000 112.33669 185 ASP A C 1
ATOM 1311 O O . ASP A 1 185 ? -2.87882 -12.45525 -8.89805 1.000 114.43905 185 ASP A O 1
ATOM 1316 N N . ASP A 1 186 ? -3.72135 -12.63344 -10.97631 1.000 118.92150 186 ASP A N 1
ATOM 1317 C CA . ASP A 1 186 ? -4.54422 -13.79959 -10.69489 1.000 117.88844 186 ASP A CA 1
ATOM 1318 C C . ASP A 1 186 ? -3.72936 -15.06729 -10.91438 1.000 108.61767 186 ASP A C 1
ATOM 1319 O O . ASP A 1 186 ? -2.94746 -15.16090 -11.86467 1.000 106.80393 186 ASP A O 1
ATOM 1324 N N . VAL A 1 187 ? -3.91724 -16.04106 -10.02185 1.000 107.97101 187 VAL A N 1
ATOM 1325 C CA . VAL A 1 187 ? -3.13656 -17.27293 -10.08355 1.000 99.07549 187 VAL A CA 1
ATOM 1326 C C . VAL A 1 187 ? -3.54804 -18.11220 -11.28563 1.000 100.40538 187 VAL A C 1
ATOM 1327 O O . VAL A 1 187 ? -2.70172 -18.57613 -12.05826 1.000 99.19443 187 VAL A O 1
ATOM 1331 N N . ASP A 1 188 ? -4.85475 -18.32190 -11.45910 1.000 103.48357 188 ASP A N 1
ATOM 1332 C CA . ASP A 1 188 ? -5.32426 -19.24089 -12.49058 1.000 100.80618 188 ASP A CA 1
ATOM 1333 C C . ASP A 1 188 ? -5.07126 -18.69355 -13.88939 1.000 97.67845 188 ASP A C 1
ATOM 1334 O O . ASP A 1 188 ? -4.71212 -19.45056 -14.79940 1.000 89.47706 188 ASP A O 1
ATOM 1339 N N . SER A 1 189 ? -5.25831 -17.38624 -14.08914 1.000 95.06202 189 SER A N 1
ATOM 1340 C CA . SER A 1 189 ? -5.00696 -16.82345 -15.41161 1.000 96.57033 189 SER A CA 1
ATOM 1341 C C . SER A 1 189 ? -3.53314 -16.89877 -15.77094 1.000 87.29958 189 SER A C 1
ATOM 1342 O O . SER A 1 189 ? -3.19136 -17.05938 -16.94799 1.000 87.74768 189 SER A O 1
ATOM 1345 N N . PHE A 1 190 ? -2.65560 -16.77516 -14.77225 1.000 90.32418 190 PHE A N 1
ATOM 1346 C CA . PHE A 1 190 ? -1.22043 -16.78250 -15.02598 1.000 81.33669 190 PHE A CA 1
ATOM 1347 C C . PHE A 1 190 ? -0.75331 -18.14928 -15.51188 1.000 80.04987 190 PHE A C 1
ATOM 1348 O O . PHE A 1 190 ? -0.02811 -18.24824 -16.50963 1.000 78.24132 190 PHE A O 1
ATOM 1356 N N . VAL A 1 191 ? -1.16281 -19.21708 -14.82067 1.000 80.37035 191 VAL A N 1
ATOM 1357 C CA . VAL A 1 191 ? -0.67690 -20.55218 -15.16228 1.000 82.69268 191 VAL A CA 1
ATOM 1358 C C . VAL A 1 191 ? -1.18167 -20.97902 -16.53643 1.000 80.56793 191 VAL A C 1
ATOM 1359 O O . VAL A 1 191 ? -0.47952 -21.67761 -17.27871 1.000 80.43016 191 VAL A O 1
ATOM 1363 N N . ALA A 1 192 ? -2.40311 -20.57684 -16.89644 1.000 94.33089 192 ALA A N 1
ATOM 1364 C CA . ALA A 1 192 ? -2.89602 -20.83567 -18.24626 1.000 95.52297 192 ALA A CA 1
ATOM 1365 C C . ALA A 1 192 ? -2.02612 -20.13918 -19.28784 1.000 87.75940 192 ALA A C 1
ATOM 1366 O O . ALA A 1 192 ? -1.54761 -20.77036 -20.23764 1.000 85.14204 192 ALA A O 1
ATOM 1368 N N . ALA A 1 193 ? -1.78770 -18.83667 -19.10758 1.000 78.10452 193 ALA A N 1
ATOM 1369 C CA . ALA A 1 193 ? -0.97674 -18.08941 -20.06047 1.000 78.27360 193 ALA A CA 1
ATOM 1370 C C . ALA A 1 193 ? 0.47396 -18.55670 -20.06795 1.000 80.26533 193 ALA A C 1
ATOM 1371 O O . ALA A 1 193 ? 1.14916 -18.44825 -21.09760 1.000 75.10698 193 ALA A O 1
ATOM 1373 N N . ALA A 1 194 ? 0.97468 -19.06805 -18.93885 1.000 77.82865 194 ALA A N 1
ATOM 1374 C CA . ALA A 1 194 ? 2.34347 -19.57481 -18.90706 1.000 67.75049 194 ALA A CA 1
ATOM 1375 C C . ALA A 1 194 ? 2.50901 -20.80929 -19.78551 1.000 72.17931 194 ALA A C 1
ATOM 1376 O O . ALA A 1 194 ? 3.59498 -21.04462 -20.32429 1.000 69.78997 194 ALA A O 1
ATOM 1378 N N . GLU A 1 195 ? 1.45768 -21.61455 -19.94337 1.000 74.25631 195 GLU A N 1
ATOM 1379 C CA . GLU A 1 195 ? 1.56228 -22.73211 -20.87238 1.000 76.06384 195 GLU A CA 1
ATOM 1380 C C . GLU A 1 195 ? 1.50234 -22.26636 -22.32271 1.000 75.75476 195 GLU A C 1
ATOM 1381 O O . GLU A 1 195 ? 2.20695 -22.82062 -23.17293 1.000 75.36186 195 GLU A O 1
ATOM 1383 N N . GLU A 1 196 ? 0.69630 -21.24237 -22.61775 1.000 74.89955 196 GLU A N 1
ATOM 1384 C CA . GLU A 1 196 ? 0.59083 -20.74230 -23.98710 1.000 73.71498 196 GLU A CA 1
ATOM 1385 C C . GLU A 1 196 ? 1.88177 -20.06455 -24.44047 1.000 70.11096 196 GLU A C 1
ATOM 1386 O O . GLU A 1 196 ? 2.33710 -20.27600 -25.57119 1.000 77.29998 196 GLU A O 1
ATOM 1392 N N . ILE A 1 197 ? 2.47845 -19.23012 -23.58066 1.000 67.03101 197 ILE A N 1
ATOM 1393 C CA . ILE A 1 197 ? 3.69436 -18.51010 -23.96554 1.000 70.27022 197 ILE A CA 1
ATOM 1394 C C . ILE A 1 197 ? 4.81465 -19.49079 -24.28627 1.000 71.37606 197 ILE A C 1
ATOM 1395 O O . ILE A 1 197 ? 5.59613 -19.28086 -25.22266 1.000 69.95021 197 ILE A O 1
ATOM 1400 N N . ARG A 1 198 ? 4.90368 -20.58200 -23.51965 1.000 78.84870 198 ARG A N 1
ATOM 1401 C CA . ARG A 1 198 ? 5.97339 -21.55164 -23.72356 1.000 73.77173 198 ARG A CA 1
ATOM 1402 C C . ARG A 1 198 ? 5.91080 -22.14520 -25.12316 1.000 75.60309 198 ARG A C 1
ATOM 1403 O O . ARG A 1 198 ? 6.93588 -22.24918 -25.80920 1.000 82.62618 198 ARG A O 1
ATOM 1405 N N . ALA A 1 199 ? 4.70767 -22.51231 -25.57444 1.000 77.61987 199 ALA A N 1
ATOM 1406 C CA . ALA A 1 199 ? 4.54823 -23.04671 -26.92262 1.000 66.89752 199 ALA A CA 1
ATOM 1407 C C . ALA A 1 199 ? 4.92498 -22.01495 -27.97794 1.000 69.50609 199 ALA A C 1
ATOM 1408 O O . ALA A 1 199 ? 5.56723 -22.35140 -28.97904 1.000 81.77889 199 ALA A O 1
ATOM 1410 N N . LEU A 1 200 ? 4.52568 -20.75704 -27.78049 1.000 67.46742 200 LEU A N 1
ATOM 1411 C CA . LEU A 1 200 ? 4.82293 -19.72874 -28.77226 1.000 64.88989 200 LEU A CA 1
ATOM 1412 C C . LEU A 1 200 ? 6.31528 -19.44086 -28.84914 1.000 69.21437 200 LEU A C 1
ATOM 1413 O O . LEU A 1 200 ? 6.86910 -19.29360 -29.94453 1.000 74.79515 200 LEU A O 1
ATOM 1418 N N . ASN A 1 201 ? 6.98305 -19.36632 -27.70891 1.000 66.94048 201 ASN A N 1
ATOM 1419 C CA . ASN A 1 201 ? 8.39205 -18.99986 -27.70442 1.000 64.96252 201 ASN A CA 1
ATOM 1420 C C . ASN A 1 201 ? 9.09595 -19.67403 -26.53810 1.000 64.32156 201 ASN A C 1
ATOM 1421 O O . ASN A 1 201 ? 8.94447 -19.24321 -25.38911 1.000 60.25244 201 ASN A O 1
ATOM 1426 N N . PRO A 1 202 ? 9.89390 -20.70955 -26.79680 1.000 62.96156 202 PRO A N 1
ATOM 1427 C CA . PRO A 1 202 ? 10.58395 -21.40093 -25.69552 1.000 60.18525 202 PRO A CA 1
ATOM 1428 C C . PRO A 1 202 ? 11.50767 -20.49950 -24.89494 1.000 59.83813 202 PRO A C 1
ATOM 1429 O O . PRO A 1 202 ? 11.75979 -20.78936 -23.71971 1.000 61.93152 202 PRO A O 1
ATOM 1433 N N . ARG A 1 203 ? 12.00728 -19.41304 -25.48764 1.000 58.20413 203 ARG A N 1
ATOM 1434 C CA . ARG A 1 203 ? 12.93434 -18.49713 -24.84051 1.000 48.91869 203 ARG A CA 1
ATOM 1435 C C . ARG A 1 203 ? 12.22749 -17.38641 -24.07268 1.000 51.80636 203 ARG A C 1
ATOM 1436 O O . ARG A 1 203 ? 12.85785 -16.37563 -23.74861 1.000 54.31489 203 ARG A O 1
ATOM 1444 N N . ALA A 1 204 ? 10.94416 -17.54654 -23.76919 1.000 52.93421 204 ALA A N 1
ATOM 1445 C CA . ALA A 1 204 ? 10.13200 -16.47381 -23.21152 1.000 53.54354 204 ALA A CA 1
ATOM 1446 C C . ALA A 1 204 ? 9.79468 -16.76730 -21.75530 1.000 53.73036 204 ALA A C 1
ATOM 1447 O O . ALA A 1 204 ? 9.39979 -17.88925 -21.41837 1.000 58.25621 204 ALA A O 1
ATOM 1449 N N . THR A 1 205 ? 9.95517 -15.75831 -20.89894 1.000 51.75171 205 THR A N 1
ATOM 1450 C CA . THR A 1 205 ? 9.67535 -15.86600 -19.47237 1.000 54.09132 205 THR A CA 1
ATOM 1451 C C . THR A 1 205 ? 8.48140 -14.98794 -19.12794 1.000 51.59739 205 THR A C 1
ATOM 1452 O O . THR A 1 205 ? 8.44854 -13.80626 -19.48845 1.000 53.30120 205 THR A O 1
ATOM 1456 N N . LEU A 1 206 ? 7.50889 -15.56450 -18.43202 1.000 48.74208 206 LEU A N 1
ATOM 1457 C CA . LEU A 1 206 ? 6.32262 -14.84405 -17.99700 1.000 51.34524 206 LEU A CA 1
ATOM 1458 C C . LEU A 1 206 ? 6.49035 -14.45051 -16.53529 1.000 55.63599 206 LEU A C 1
ATOM 1459 O O . LEU A 1 206 ? 6.87658 -15.27790 -15.70186 1.000 56.84325 206 LEU A O 1
ATOM 1464 N N . LEU A 1 207 ? 6.19830 -13.19377 -16.22665 1.000 59.89879 207 LEU A N 1
ATOM 1465 C CA . LEU A 1 207 ? 6.39164 -12.65594 -14.88925 1.000 53.17016 207 LEU A CA 1
ATOM 1466 C C . LEU A 1 207 ? 5.05920 -12.59735 -14.15786 1.000 58.95822 207 LEU A C 1
ATOM 1467 O O . LEU A 1 207 ? 4.07555 -12.07083 -14.69041 1.000 60.16425 207 LEU A O 1
ATOM 1472 N N . LEU A 1 208 ? 5.02796 -13.16842 -12.95407 1.000 58.00507 208 LEU A N 1
ATOM 1473 C CA . LEU A 1 208 ? 3.91295 -13.00670 -12.02839 1.000 59.50933 208 LEU A CA 1
ATOM 1474 C C . LEU A 1 208 ? 4.08923 -11.73033 -11.21341 1.000 59.58997 208 LEU A C 1
ATOM 1475 O O . LEU A 1 208 ? 5.12833 -11.53219 -10.57252 1.000 56.46326 208 LEU A O 1
ATOM 1480 N N . GLU A 1 209 ? 3.07372 -10.86879 -11.23376 1.000 57.49237 209 GLU A N 1
ATOM 1481 C CA . GLU A 1 209 ? 3.05822 -9.71705 -10.33858 1.000 62.53002 209 GLU A CA 1
ATOM 1482 C C . GLU A 1 209 ? 2.87536 -10.21524 -8.90756 1.000 59.84668 209 GLU A C 1
ATOM 1483 O O . GLU A 1 209 ? 1.80810 -10.72358 -8.55138 1.000 66.87550 209 GLU A O 1
ATOM 1489 N N . ALA A 1 210 ? 3.91965 -10.07966 -8.08791 1.000 57.95378 210 ALA A N 1
ATOM 1490 C CA . ALA A 1 210 ? 3.98422 -10.70893 -6.77417 1.000 67.28496 210 ALA A CA 1
ATOM 1491 C C . ALA A 1 210 ? 3.82644 -9.72023 -5.62786 1.000 67.57360 210 ALA A C 1
ATOM 1492 O O . ALA A 1 210 ? 3.93393 -10.11587 -4.46223 1.000 70.13333 210 ALA A O 1
ATOM 1494 N N . ARG A 1 211 ? 3.56396 -8.44823 -5.92371 1.000 73.08570 211 ARG A N 1
ATOM 1495 C CA . ARG A 1 211 ? 3.54941 -7.44685 -4.86419 1.000 72.40691 211 ARG A CA 1
ATOM 1496 C C . ARG A 1 211 ? 2.39890 -7.66796 -3.88800 1.000 86.39752 211 ARG A C 1
ATOM 1497 O O . ARG A 1 211 ? 2.56121 -7.43562 -2.68493 1.000 97.32722 211 ARG A O 1
ATOM 1505 N N . GLY A 1 212 ? 1.24434 -8.12499 -4.37198 1.000 79.76422 212 GLY A N 1
ATOM 1506 C CA . GLY A 1 212 ? 0.07494 -8.24440 -3.52046 1.000 69.86787 212 GLY A CA 1
ATOM 1507 C C . GLY A 1 212 ? -0.37960 -9.65395 -3.19537 1.000 69.63815 212 GLY A C 1
ATOM 1508 O O . GLY A 1 212 ? -1.36222 -9.83765 -2.47151 1.000 81.06389 212 GLY A O 1
ATOM 1509 N N . LEU A 1 213 ? 0.32404 -10.65765 -3.70468 1.000 77.66628 213 LEU A N 1
ATOM 1510 C CA . LEU A 1 213 ? -0.04828 -12.04466 -3.47144 1.000 70.61555 213 LEU A CA 1
ATOM 1511 C C . LEU A 1 213 ? 0.65357 -12.59511 -2.23609 1.000 77.44578 213 LEU A C 1
ATOM 1512 O O . LEU A 1 213 ? 1.76454 -12.18203 -1.89019 1.000 79.04297 213 LEU A O 1
ATOM 1517 N N . ALA A 1 214 ? -0.01030 -13.54176 -1.57612 1.000 82.41972 214 ALA A N 1
ATOM 1518 C CA . ALA A 1 214 ? 0.58995 -14.24310 -0.45191 1.000 75.07019 214 ALA A CA 1
ATOM 1519 C C . ALA A 1 214 ? 1.70407 -15.16536 -0.93595 1.000 74.98662 214 ALA A C 1
ATOM 1520 O O . ALA A 1 214 ? 1.68978 -15.65190 -2.07042 1.0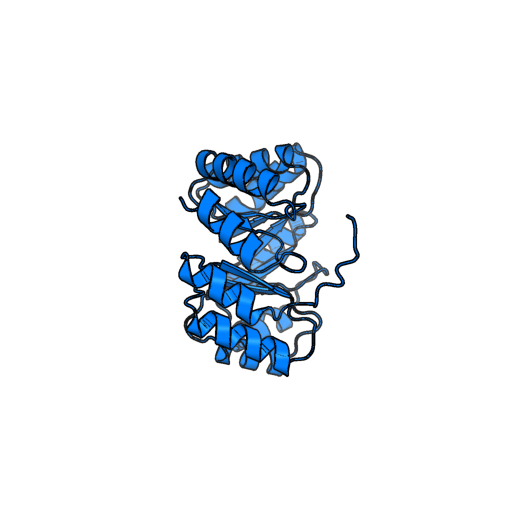00 73.93451 214 ALA A O 1
ATOM 1522 N N . THR A 1 215 ? 2.67816 -15.40797 -0.05486 1.000 76.08288 215 THR A N 1
ATOM 1523 C CA . THR A 1 215 ? 3.80406 -16.26503 -0.41623 1.000 71.88315 215 THR A CA 1
ATOM 1524 C C . THR A 1 215 ? 3.33328 -17.66483 -0.79163 1.000 72.21405 215 THR A C 1
ATOM 1525 O O . THR A 1 215 ? 3.84739 -18.26696 -1.74231 1.000 73.61098 215 THR A O 1
ATOM 1529 N N . ALA A 1 216 ? 2.34539 -18.19218 -0.06278 1.000 80.47596 216 ALA A N 1
ATOM 1530 C CA . ALA A 1 216 ? 1.81868 -19.51967 -0.36437 1.000 77.34901 216 ALA A CA 1
ATOM 1531 C C . ALA A 1 216 ? 1.20116 -19.56804 -1.75599 1.000 80.44771 216 ALA A C 1
ATOM 1532 O O . ALA A 1 216 ? 1.36831 -20.55483 -2.48268 1.000 85.94896 216 ALA A O 1
ATOM 1534 N N . ASP A 1 217 ? 0.47288 -18.51455 -2.14021 1.000 77.08340 217 ASP A N 1
ATOM 1535 C CA . ASP A 1 217 ? -0.13482 -18.47462 -3.46633 1.000 75.63150 217 ASP A CA 1
ATOM 1536 C C . ASP A 1 217 ? 0.90602 -18.31726 -4.56651 1.000 78.08477 217 ASP A C 1
ATOM 1537 O O . ASP A 1 217 ? 0.71837 -18.84116 -5.67153 1.000 73.43981 217 ASP A O 1
ATOM 1542 N N . ILE A 1 218 ? 1.99089 -17.58633 -4.29946 1.000 70.58995 218 ILE A N 1
ATOM 1543 C CA . ILE A 1 218 ? 3.07875 -17.52259 -5.26820 1.000 72.49411 218 ILE A CA 1
ATOM 1544 C C . ILE A 1 218 ? 3.67915 -18.90495 -5.46807 1.000 75.88184 218 ILE A C 1
ATOM 1545 O O . ILE A 1 218 ? 3.93706 -19.32593 -6.60055 1.000 73.24608 218 ILE A O 1
ATOM 1550 N N . VAL A 1 219 ? 3.89895 -19.63842 -4.37330 1.000 76.63471 219 VAL A N 1
ATOM 1551 C CA . VAL A 1 219 ? 4.42824 -20.99454 -4.48483 1.000 81.69178 219 VAL A CA 1
ATOM 1552 C C . VAL A 1 219 ? 3.46954 -21.86912 -5.28242 1.000 77.01689 219 VAL A C 1
ATOM 1553 O O . VAL A 1 219 ? 3.88819 -22.65205 -6.14509 1.000 72.85149 219 VAL A O 1
ATOM 1557 N N . ALA A 1 220 ? 2.16693 -21.73049 -5.02553 1.000 74.90841 220 ALA A N 1
ATOM 1558 C CA . ALA A 1 220 ? 1.17718 -22.48228 -5.79006 1.000 80.19380 220 ALA A CA 1
ATOM 1559 C C . ALA A 1 220 ? 1.20892 -22.10077 -7.26418 1.000 75.91714 220 ALA A C 1
ATOM 1560 O O . ALA A 1 220 ? 1.10204 -22.96803 -8.13803 1.000 84.28170 220 ALA A O 1
ATOM 1562 N N . ALA A 1 221 ? 1.34513 -20.80701 -7.56178 1.000 78.34676 221 ALA A N 1
ATOM 1563 C CA . ALA A 1 221 ? 1.41895 -20.37864 -8.95396 1.000 76.68248 221 ALA A CA 1
ATOM 1564 C C . ALA A 1 221 ? 2.67058 -20.91486 -9.63709 1.000 74.55235 221 ALA A C 1
ATOM 1565 O O . ALA A 1 221 ? 2.60195 -21.39713 -10.77340 1.000 75.92274 221 ALA A O 1
ATOM 1567 N N . MET A 1 222 ? 3.82344 -20.84590 -8.96531 1.000 74.68474 222 MET A N 1
ATOM 1568 C CA . MET A 1 222 ? 5.05853 -21.29404 -9.60399 1.000 78.20631 222 MET A CA 1
ATOM 1569 C C . MET A 1 222 ? 5.09997 -22.81029 -9.74037 1.000 83.68674 222 MET A C 1
ATOM 1570 O O . MET A 1 222 ? 5.63574 -23.32855 -10.72705 1.000 81.69994 222 MET A O 1
ATOM 1575 N N . GLU A 1 223 ? 4.55273 -23.53501 -8.75754 1.000 81.56154 223 GLU A N 1
ATOM 1576 C CA . GLU A 1 223 ? 4.52249 -24.99313 -8.83490 1.000 77.52378 223 GLU A CA 1
ATOM 1577 C C . GLU A 1 223 ? 3.71354 -25.46268 -10.03878 1.000 82.43794 223 GLU A C 1
ATOM 1578 O O . GLU A 1 223 ? 4.15380 -26.34224 -10.79080 1.000 79.85815 223 GLU A O 1
ATOM 1584 N N . ARG A 1 224 ? 2.54140 -24.85868 -10.25729 1.000 76.61359 224 ARG A N 1
ATOM 1585 C CA . ARG A 1 224 ? 1.65693 -25.30745 -11.32789 1.000 81.81220 224 ARG A CA 1
ATOM 1586 C C . ARG A 1 224 ? 2.20102 -24.95338 -12.70673 1.000 87.12724 224 ARG A C 1
ATOM 1587 O O . ARG A 1 224 ? 1.88681 -25.63642 -13.68858 1.000 90.88607 224 ARG A O 1
ATOM 1595 N N . ALA A 1 225 ? 3.00016 -23.89377 -12.81119 1.000 80.59151 225 ALA A N 1
ATOM 1596 C CA . ALA A 1 225 ? 3.55597 -23.52551 -14.10657 1.000 82.08708 225 ALA A CA 1
ATOM 1597 C C . ALA A 1 225 ? 4.84583 -24.28152 -14.40108 1.000 89.31949 225 ALA A C 1
ATOM 1598 O O . ALA A 1 225 ? 5.01441 -24.81755 -15.49998 1.000 92.77050 225 ALA A O 1
ATOM 1600 N N . LEU A 1 226 ? 5.76050 -24.33451 -13.42893 1.000 90.95308 226 LEU A N 1
ATOM 1601 C CA . LEU A 1 226 ? 7.02131 -25.04061 -13.63539 1.000 88.69331 226 LEU A CA 1
ATOM 1602 C C . LEU A 1 226 ? 6.79107 -26.53128 -13.86503 1.000 99.02659 226 LEU A C 1
ATOM 1603 O O . LEU A 1 226 ? 7.42904 -27.13871 -14.73352 1.000 111.20264 226 LEU A O 1
ATOM 1608 N N . GLU A 1 227 ? 5.88329 -27.13542 -13.10345 1.000 99.17109 227 GLU A N 1
ATOM 1609 C CA . GLU A 1 227 ? 5.53999 -28.54204 -13.28737 1.000 97.76582 227 GLU A CA 1
ATOM 1610 C C . GLU A 1 227 ? 4.22624 -28.68509 -14.05316 1.000 102.66819 227 GLU A C 1
ATOM 1611 O O . GLU A 1 227 ? 4.16462 -28.42822 -15.25728 1.000 103.02291 227 GLU A O 1
#